Protein AF-A0A3L7VX33-F1 (afdb_monomer_lite)

Radius of gyration: 17.56 Å; chains: 1; bounding box: 40×46×47 Å

Secondary structure (DSSP, 8-state):
-TTTTTBTTSSSSB-HHHHHHHHH--GGGGS-HHHHHHHHHHHHTSBSSTTSTTPPBHHHHHTTT--TTS-TTTSHHHHTTS-PPPP-PPPHHHHHHHHHHHHHH-TT-EEEESS-----HHHHHHHTT--SSEEEE-BTTB--B----S---HHHHHHHHHS---SSS-S-EEEGGG--HHHHHHHHT-TTS---EEE---PPPPP-

Sequence (208 aa):
MSCVACHRDGFGPRNQYGTAINLLLTGNDRDDAARKREAGRRVSDIPANPSLLESPTFGDLIQQDFLPALDLTSDLPAFRKLPVKPSEQITVERAGELVQQVQEESRFGILQLSQTYEMNQEAAAALAQFRGEMLILGGPGSSVLLPAIKTLSVEQAKEIILVNRLFFLEGTVLPLSVITEEVAAVFAENPALGGWSLGASVRSPTRP

Structure (mmCIF, N/CA/C/O backbone):
data_AF-A0A3L7VX33-F1
#
_entry.id   AF-A0A3L7VX33-F1
#
loop_
_atom_site.group_PDB
_atom_site.id
_atom_site.type_symbol
_atom_site.label_atom_id
_atom_site.label_alt_id
_atom_site.label_comp_id
_atom_site.label_asym_id
_atom_site.label_entity_id
_atom_site.label_seq_id
_atom_site.pdbx_PDB_ins_code
_atom_site.Cartn_x
_atom_site.Cartn_y
_atom_site.Cartn_z
_atom_site.occupancy
_atom_site.B_iso_or_equiv
_atom_site.auth_seq_id
_atom_site.auth_comp_id
_atom_site.auth_asym_id
_atom_site.auth_atom_id
_atom_site.pdbx_PDB_model_num
ATOM 1 N N . MET A 1 1 ? 7.407 -12.293 -21.674 1.00 49.22 1 MET A N 1
ATOM 2 C CA . MET A 1 1 ? 7.867 -11.110 -20.906 1.00 49.22 1 MET A CA 1
ATOM 3 C C . MET A 1 1 ? 7.519 -11.155 -19.406 1.00 49.22 1 MET A C 1
ATOM 5 O O . MET A 1 1 ? 7.860 -10.218 -18.704 1.00 49.22 1 MET A O 1
ATOM 9 N N . SER A 1 2 ? 6.887 -12.204 -18.858 1.00 60.62 2 SER A N 1
ATOM 10 C CA . SER A 1 2 ? 6.273 -12.140 -17.513 1.00 60.62 2 SER A CA 1
ATOM 11 C C . SER A 1 2 ? 7.229 -12.032 -16.316 1.00 60.62 2 SER A C 1
ATOM 13 O O . SER A 1 2 ? 6.814 -11.521 -15.281 1.00 60.62 2 SER A O 1
ATOM 15 N N . CYS A 1 3 ? 8.477 -12.503 -16.412 1.00 70.69 3 CYS A N 1
ATOM 16 C CA . CYS A 1 3 ? 9.363 -12.550 -15.243 1.00 70.69 3 CYS A CA 1
ATOM 17 C C . CYS A 1 3 ? 10.275 -11.317 -15.097 1.00 70.69 3 CYS A C 1
ATOM 19 O O . CYS A 1 3 ? 10.534 -10.904 -13.970 1.00 70.69 3 CYS A O 1
ATOM 21 N N . VAL A 1 4 ? 10.691 -10.672 -16.197 1.00 76.31 4 VAL A N 1
ATOM 22 C CA . VAL A 1 4 ? 11.574 -9.478 -16.167 1.00 76.31 4 VAL A CA 1
ATOM 23 C C . VAL A 1 4 ? 10.929 -8.247 -15.520 1.00 76.31 4 VAL A C 1
ATOM 25 O O . VAL A 1 4 ? 11.630 -7.362 -15.059 1.00 76.31 4 VAL A O 1
ATOM 28 N N . ALA A 1 5 ? 9.597 -8.194 -15.417 1.00 75.25 5 ALA A N 1
ATOM 29 C CA . ALA A 1 5 ? 8.911 -7.140 -14.665 1.00 75.25 5 ALA A CA 1
ATOM 30 C C . ALA A 1 5 ? 9.074 -7.288 -13.137 1.00 75.25 5 ALA A C 1
ATOM 32 O O . ALA A 1 5 ? 8.953 -6.308 -12.408 1.00 75.25 5 ALA A O 1
ATOM 33 N N . CYS A 1 6 ? 9.348 -8.502 -12.643 1.00 79.31 6 CYS A N 1
ATOM 34 C CA . CYS A 1 6 ? 9.434 -8.822 -11.211 1.00 79.31 6 CYS A CA 1
ATOM 35 C C . CYS A 1 6 ? 10.836 -9.259 -10.752 1.00 79.31 6 CYS A C 1
ATOM 37 O O . CYS A 1 6 ? 11.091 -9.285 -9.551 1.00 79.31 6 CYS A O 1
ATOM 39 N N . HIS A 1 7 ? 11.724 -9.641 -11.672 1.00 80.06 7 HIS A N 1
ATOM 40 C CA . HIS A 1 7 ? 13.055 -10.196 -11.414 1.00 80.06 7 HIS A CA 1
ATOM 41 C C . HIS A 1 7 ? 14.095 -9.457 -12.256 1.00 80.06 7 HIS A C 1
ATOM 43 O O . HIS A 1 7 ? 13.841 -9.210 -13.434 1.00 80.06 7 HIS A O 1
ATOM 49 N N . ARG A 1 8 ? 15.264 -9.147 -11.677 1.00 68.75 8 ARG A N 1
ATOM 50 C CA . ARG A 1 8 ? 16.303 -8.338 -12.348 1.00 68.75 8 ARG A CA 1
ATOM 51 C C . ARG A 1 8 ? 16.806 -8.956 -13.661 1.00 68.75 8 ARG A C 1
ATOM 53 O O . ARG A 1 8 ? 16.897 -8.250 -14.655 1.00 68.75 8 ARG A O 1
ATOM 60 N N . ASP A 1 9 ? 16.990 -10.276 -13.690 1.00 71.56 9 ASP A N 1
ATOM 61 C CA . ASP A 1 9 ? 17.600 -11.000 -14.821 1.00 71.56 9 ASP A CA 1
ATOM 62 C C . ASP A 1 9 ? 16.656 -12.052 -15.437 1.00 71.56 9 ASP A C 1
ATOM 64 O O . ASP A 1 9 ? 17.067 -13.110 -15.912 1.00 71.56 9 ASP A O 1
ATOM 68 N N . GLY A 1 10 ? 15.341 -11.820 -15.359 1.00 69.38 10 GLY A N 1
ATOM 69 C CA . GLY A 1 10 ? 14.311 -12.765 -15.814 1.00 69.38 10 GLY A CA 1
ATOM 70 C C . GLY A 1 10 ? 14.099 -13.964 -14.879 1.00 69.38 10 GLY A C 1
ATOM 71 O O . GLY A 1 10 ? 12.956 -14.299 -14.593 1.00 69.38 10 GLY A O 1
ATOM 72 N N . PHE A 1 11 ? 15.156 -14.554 -14.322 1.00 69.69 11 PHE A N 1
ATOM 73 C CA . PHE A 1 11 ? 15.090 -15.503 -13.205 1.00 69.69 11 PHE A CA 1
ATOM 74 C C . PHE A 1 11 ? 16.198 -15.164 -12.203 1.00 69.69 11 PHE A C 1
ATOM 76 O O . PHE A 1 11 ? 17.375 -15.240 -12.530 1.00 69.69 11 PHE A O 1
ATOM 83 N N . GLY A 1 12 ? 15.832 -14.771 -10.982 1.00 75.94 12 GLY A N 1
ATOM 84 C CA . GLY A 1 12 ? 16.800 -14.273 -9.999 1.00 75.94 12 GLY A CA 1
ATOM 85 C C . GLY A 1 12 ? 16.133 -13.612 -8.789 1.00 75.94 12 GLY A C 1
ATOM 86 O O . GLY A 1 12 ? 14.941 -13.850 -8.555 1.00 75.94 12 GLY A O 1
ATOM 87 N N . PRO A 1 13 ? 16.845 -12.768 -8.019 1.00 78.00 13 PRO A N 1
ATOM 88 C CA . PRO A 1 13 ? 16.229 -11.975 -6.961 1.00 78.00 13 PRO A CA 1
ATOM 89 C C . PRO A 1 13 ? 15.141 -11.060 -7.538 1.00 78.00 13 PRO A C 1
ATOM 91 O O . PRO A 1 13 ? 15.224 -10.594 -8.681 1.00 78.00 13 PRO A O 1
ATOM 94 N N . ARG A 1 14 ? 14.094 -10.820 -6.745 1.00 80.19 14 ARG A N 1
ATOM 95 C CA . ARG A 1 14 ? 13.025 -9.907 -7.147 1.00 80.19 14 ARG A CA 1
ATOM 96 C C . ARG A 1 14 ? 13.477 -8.456 -7.047 1.00 80.19 14 ARG A C 1
ATOM 98 O O . ARG A 1 14 ? 14.258 -8.098 -6.170 1.00 80.19 14 ARG A O 1
ATOM 105 N N . ASN A 1 15 ? 12.973 -7.635 -7.959 1.00 82.19 15 ASN A N 1
ATOM 106 C CA . ASN A 1 15 ? 13.075 -6.182 -7.866 1.00 82.19 15 ASN A CA 1
ATOM 107 C C . ASN A 1 15 ? 12.044 -5.642 -6.846 1.00 82.19 15 ASN A C 1
ATOM 109 O O . ASN A 1 15 ? 11.316 -6.403 -6.198 1.00 82.19 15 ASN A O 1
ATOM 113 N N . GLN A 1 16 ? 11.975 -4.320 -6.703 1.00 77.50 16 GLN A N 1
ATOM 114 C CA . GLN A 1 16 ? 11.051 -3.654 -5.781 1.00 77.50 16 GLN A CA 1
ATOM 115 C C . GLN A 1 16 ? 9.579 -3.933 -6.140 1.00 77.50 16 GLN A C 1
ATOM 117 O O . GLN A 1 16 ? 8.812 -4.355 -5.276 1.00 77.50 16 GLN A O 1
ATOM 122 N N . TYR A 1 17 ? 9.211 -3.837 -7.422 1.00 83.94 17 TYR A N 1
ATOM 123 C CA . TYR A 1 17 ? 7.865 -4.153 -7.926 1.00 83.94 17 TYR A CA 1
ATOM 124 C C . TYR A 1 17 ? 7.433 -5.596 -7.616 1.00 83.94 17 TYR A C 1
ATOM 126 O O . TYR A 1 17 ? 6.385 -5.842 -7.023 1.00 83.94 17 TYR A O 1
ATOM 134 N N . GLY A 1 18 ? 8.273 -6.576 -7.949 1.00 84.56 18 GLY A N 1
ATOM 135 C CA . GLY A 1 18 ? 8.045 -7.991 -7.675 1.00 84.56 18 GLY A CA 1
ATOM 136 C C . GLY A 1 18 ? 7.997 -8.307 -6.180 1.00 84.56 18 GLY A C 1
ATOM 137 O O . GLY A 1 18 ? 7.329 -9.266 -5.784 1.00 84.56 18 GLY A O 1
ATOM 138 N N . THR A 1 19 ? 8.673 -7.514 -5.349 1.00 83.69 19 THR A N 1
ATOM 139 C CA . THR A 1 19 ? 8.575 -7.599 -3.887 1.00 83.69 19 THR A CA 1
ATOM 140 C C . THR A 1 19 ? 7.226 -7.065 -3.411 1.00 83.69 19 THR A C 1
ATOM 142 O O . THR A 1 19 ? 6.536 -7.778 -2.689 1.00 83.69 19 THR A O 1
ATOM 145 N N . ALA A 1 20 ? 6.785 -5.899 -3.893 1.00 81.69 20 ALA A N 1
ATOM 146 C CA . ALA A 1 20 ? 5.465 -5.344 -3.587 1.00 81.69 20 ALA A CA 1
ATOM 147 C C . ALA A 1 20 ? 4.317 -6.282 -4.017 1.00 81.69 20 ALA A C 1
ATOM 149 O O . ALA A 1 20 ? 3.383 -6.512 -3.251 1.00 81.69 20 ALA A O 1
ATOM 150 N N . ILE A 1 21 ? 4.428 -6.932 -5.182 1.00 85.31 21 ILE A N 1
ATOM 151 C CA . ILE A 1 21 ? 3.464 -7.948 -5.646 1.00 85.31 21 ILE A CA 1
ATOM 152 C C . ILE A 1 21 ? 3.346 -9.127 -4.660 1.00 85.31 21 ILE A C 1
ATOM 154 O O . ILE A 1 21 ? 2.245 -9.631 -4.446 1.00 85.31 21 ILE A O 1
ATOM 158 N N . ASN A 1 22 ? 4.444 -9.556 -4.026 1.00 83.75 22 ASN A N 1
ATOM 159 C CA . ASN A 1 22 ? 4.420 -10.636 -3.027 1.00 83.75 22 ASN A CA 1
ATOM 160 C C . ASN A 1 22 ? 3.757 -10.237 -1.699 1.00 83.75 22 ASN A C 1
ATOM 162 O O . ASN A 1 22 ? 3.446 -11.117 -0.902 1.00 83.75 22 ASN A O 1
ATOM 166 N N . LEU A 1 23 ? 3.551 -8.944 -1.438 1.00 78.94 23 LEU A N 1
ATOM 167 C CA . LEU A 1 23 ? 2.839 -8.483 -0.244 1.00 78.94 23 LEU A CA 1
ATOM 168 C C . LEU A 1 23 ? 1.319 -8.639 -0.408 1.00 78.94 23 LEU A C 1
ATOM 170 O O . LEU A 1 23 ? 0.616 -8.843 0.574 1.00 78.94 23 LEU A O 1
ATOM 174 N N . LEU A 1 24 ? 0.824 -8.593 -1.651 1.00 80.69 24 LEU A N 1
ATOM 175 C CA . LEU A 1 24 ? -0.601 -8.703 -1.991 1.00 80.69 24 LEU A CA 1
ATOM 176 C C . LEU A 1 24 ? -1.025 -10.124 -2.413 1.00 80.69 24 LEU A C 1
ATOM 178 O O . LEU A 1 24 ? -2.223 -10.433 -2.432 1.00 80.69 24 LEU A O 1
ATOM 182 N N . LEU A 1 25 ? -0.052 -10.972 -2.772 1.00 83.62 25 LEU A N 1
ATOM 183 C CA . LEU A 1 25 ? -0.242 -12.346 -3.240 1.00 83.62 25 LEU A CA 1
ATOM 184 C C . LEU A 1 25 ? 0.416 -13.359 -2.301 1.00 83.62 25 LEU A C 1
ATOM 186 O O . LEU A 1 25 ? 1.638 -13.403 -2.159 1.00 83.62 25 LEU A O 1
ATOM 190 N N . THR A 1 26 ? -0.395 -14.245 -1.736 1.00 78.69 26 THR A N 1
ATOM 191 C CA . THR A 1 26 ? 0.058 -15.415 -0.982 1.00 78.69 26 THR A CA 1
ATOM 192 C C . THR A 1 26 ? 0.477 -16.559 -1.916 1.00 78.69 26 THR A C 1
ATOM 194 O O . THR A 1 26 ? 0.265 -16.530 -3.130 1.00 78.69 26 THR A O 1
ATOM 197 N N . GLY A 1 27 ? 1.035 -17.634 -1.347 1.00 78.12 27 GLY A N 1
ATOM 198 C CA . GLY A 1 27 ? 1.326 -18.861 -2.098 1.00 78.12 27 GLY A CA 1
ATOM 199 C C . GLY A 1 27 ? 0.090 -19.509 -2.741 1.00 78.12 27 GLY A C 1
ATOM 200 O O . GLY A 1 27 ? 0.231 -20.147 -3.782 1.00 78.12 27 GLY A O 1
ATOM 201 N N . ASN A 1 28 ? -1.102 -19.298 -2.172 1.00 79.88 28 ASN A N 1
ATOM 202 C CA . ASN A 1 28 ? -2.366 -19.841 -2.678 1.00 79.88 28 ASN A CA 1
ATOM 203 C C . ASN A 1 28 ? -2.912 -19.030 -3.867 1.00 79.88 28 ASN A C 1
ATOM 205 O O . ASN A 1 28 ? -3.601 -19.576 -4.724 1.00 79.88 28 ASN A O 1
ATOM 209 N N . ASP A 1 29 ? -2.540 -17.752 -3.980 1.00 84.50 29 ASP A N 1
ATOM 210 C CA . ASP A 1 29 ? -2.946 -16.869 -5.084 1.00 84.50 29 ASP A CA 1
ATOM 211 C C . ASP A 1 29 ? -2.144 -17.120 -6.377 1.00 84.50 29 ASP A C 1
ATOM 213 O O . ASP A 1 29 ? -2.307 -16.429 -7.389 1.00 84.50 29 ASP A O 1
ATOM 217 N N . ARG A 1 30 ? -1.265 -18.132 -6.370 1.00 79.38 30 ARG A N 1
ATOM 218 C CA . ARG A 1 30 ? -0.439 -18.522 -7.519 1.00 79.38 30 ARG A CA 1
ATOM 219 C C . ARG A 1 30 ? -1.237 -18.947 -8.740 1.00 79.38 30 ARG A C 1
ATOM 221 O O . ARG A 1 30 ? -0.695 -18.794 -9.831 1.00 79.38 30 ARG A O 1
ATOM 228 N N . ASP A 1 31 ? -2.487 -19.369 -8.590 1.00 86.56 31 ASP A N 1
ATOM 229 C CA . ASP A 1 31 ? -3.356 -19.742 -9.713 1.00 86.56 31 ASP A CA 1
ATOM 230 C C . ASP A 1 31 ? -4.574 -18.808 -9.876 1.00 86.56 31 ASP A C 1
ATOM 232 O O . ASP A 1 31 ? -5.214 -18.812 -10.928 1.00 86.56 31 ASP A O 1
ATOM 236 N N . ASP A 1 32 ? -4.842 -17.908 -8.916 1.00 89.94 32 ASP A N 1
ATOM 237 C CA . ASP A 1 32 ? -5.920 -16.914 -9.033 1.00 89.94 32 ASP A CA 1
ATOM 238 C C . ASP A 1 32 ? -5.507 -15.743 -9.950 1.00 89.94 32 ASP A C 1
ATOM 240 O O . ASP A 1 32 ? -4.881 -14.749 -9.562 1.00 89.94 32 ASP A O 1
ATOM 244 N N . ALA A 1 33 ? -5.896 -15.852 -11.221 1.00 89.50 33 ALA A N 1
ATOM 245 C CA . ALA A 1 33 ? -5.673 -14.823 -12.232 1.00 89.50 33 ALA A CA 1
ATOM 246 C C . ALA A 1 33 ? -6.432 -13.503 -11.977 1.00 89.50 33 ALA A C 1
ATOM 248 O O . ALA A 1 33 ? -6.109 -12.498 -12.615 1.00 89.50 33 ALA A O 1
ATOM 249 N N . ALA A 1 34 ? -7.447 -13.470 -11.107 1.00 88.75 34 ALA A N 1
ATOM 250 C CA . ALA A 1 34 ? -8.124 -12.237 -10.701 1.00 88.75 34 ALA A CA 1
ATOM 251 C C . ALA A 1 34 ? -7.346 -11.529 -9.582 1.00 88.75 34 ALA A C 1
ATOM 253 O O . ALA A 1 34 ? -7.032 -10.348 -9.740 1.00 88.75 34 ALA A O 1
ATOM 254 N N . ARG A 1 35 ? -6.934 -12.246 -8.526 1.00 87.31 35 ARG A N 1
ATOM 255 C CA . ARG A 1 35 ? -6.088 -11.696 -7.448 1.00 87.31 35 ARG A CA 1
ATOM 256 C C . ARG A 1 35 ? -4.761 -11.164 -8.001 1.00 87.31 35 ARG A C 1
ATOM 258 O O . ARG A 1 35 ? -4.360 -10.059 -7.649 1.00 87.31 35 ARG A O 1
ATOM 265 N N . LYS A 1 36 ? -4.123 -11.862 -8.952 1.00 88.50 36 LYS A N 1
ATOM 266 C CA . LYS A 1 36 ? -2.922 -11.356 -9.656 1.00 88.50 36 LYS A CA 1
ATOM 267 C C . LYS A 1 36 ? -3.144 -10.021 -10.372 1.00 88.50 36 LYS A C 1
ATOM 269 O O . LYS A 1 36 ? -2.279 -9.152 -10.309 1.00 88.50 36 LYS A O 1
ATOM 274 N N . ARG A 1 37 ? -4.278 -9.854 -11.066 1.00 89.25 37 ARG A N 1
ATOM 275 C CA . ARG A 1 37 ? -4.619 -8.599 -11.764 1.00 89.25 37 ARG A CA 1
ATOM 276 C C . ARG A 1 37 ? -4.926 -7.471 -10.782 1.00 89.25 37 ARG A C 1
ATOM 278 O O . ARG A 1 37 ? -4.540 -6.337 -11.042 1.00 89.25 37 ARG A O 1
ATOM 285 N N . GLU A 1 38 ? -5.571 -7.784 -9.661 1.00 87.44 38 GLU A N 1
ATOM 286 C CA . GLU A 1 38 ? -5.783 -6.835 -8.566 1.00 87.44 38 GLU A CA 1
ATOM 287 C C . GLU A 1 38 ? -4.452 -6.356 -7.976 1.00 87.44 38 GLU A C 1
ATOM 289 O O . GLU A 1 38 ? -4.213 -5.153 -7.904 1.00 87.44 38 GLU A O 1
ATOM 294 N N . ALA A 1 39 ? -3.561 -7.287 -7.623 1.00 88.12 39 ALA A N 1
ATOM 295 C CA . ALA A 1 39 ? -2.236 -6.967 -7.104 1.00 88.12 39 ALA A CA 1
ATOM 296 C C . ALA A 1 39 ? -1.415 -6.140 -8.105 1.00 88.12 39 ALA A C 1
ATOM 298 O O . ALA A 1 39 ? -0.790 -5.161 -7.715 1.00 88.12 39 ALA A O 1
ATOM 299 N N . GLY A 1 40 ? -1.468 -6.483 -9.398 1.00 89.38 40 GLY A N 1
ATOM 300 C CA . GLY A 1 40 ? -0.834 -5.707 -10.465 1.00 89.38 40 GLY A CA 1
ATOM 301 C C . GLY A 1 40 ? -1.312 -4.253 -10.515 1.00 89.38 40 GLY A C 1
ATOM 302 O O . GLY A 1 40 ? -0.473 -3.356 -10.550 1.00 89.38 40 GLY A O 1
ATOM 303 N N . ARG A 1 41 ? -2.635 -4.026 -10.456 1.00 89.81 41 ARG A N 1
ATOM 304 C CA .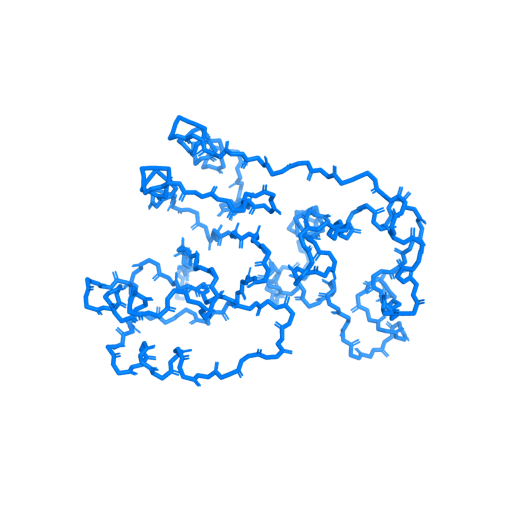 ARG A 1 41 ? -3.242 -2.680 -10.445 1.00 89.81 41 ARG A CA 1
ATOM 305 C C . ARG A 1 41 ? -2.857 -1.887 -9.194 1.00 89.81 41 ARG A C 1
ATOM 307 O O . ARG A 1 41 ? -2.525 -0.715 -9.274 1.00 89.81 41 ARG A O 1
ATOM 314 N N . ARG A 1 42 ? -2.847 -2.545 -8.037 1.00 86.19 42 ARG A N 1
ATOM 315 C CA . ARG A 1 42 ? -2.487 -1.916 -6.761 1.00 86.19 42 ARG A CA 1
ATOM 316 C C . ARG A 1 42 ? -1.023 -1.525 -6.695 1.00 86.19 42 ARG A C 1
ATOM 318 O O . ARG A 1 42 ? -0.712 -0.404 -6.314 1.00 86.19 42 ARG A O 1
ATOM 325 N N . VAL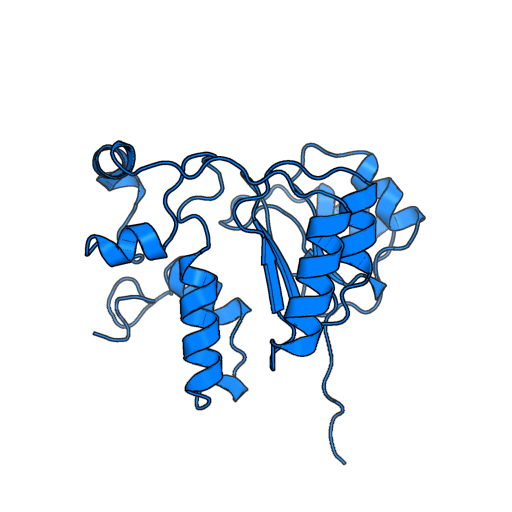 A 1 43 ? -0.123 -2.407 -7.127 1.00 87.19 43 VAL A N 1
ATOM 326 C CA . VAL A 1 43 ? 1.303 -2.070 -7.195 1.00 87.19 43 VAL A CA 1
ATOM 327 C C . VAL A 1 43 ? 1.571 -1.011 -8.263 1.00 87.19 43 VAL A C 1
ATOM 329 O O . VAL A 1 43 ? 2.466 -0.200 -8.052 1.00 87.19 43 VAL A O 1
ATOM 332 N N . SER A 1 44 ? 0.796 -0.929 -9.355 1.00 88.62 44 SER A N 1
ATOM 333 C CA . SER A 1 44 ? 0.963 0.178 -10.307 1.00 88.62 44 SER A CA 1
ATOM 334 C C . SER A 1 44 ? 0.675 1.559 -9.713 1.00 88.62 44 SER A C 1
ATOM 336 O O . SER A 1 44 ? 1.245 2.515 -10.214 1.00 88.62 44 SER A O 1
ATOM 338 N N . ASP A 1 45 ? -0.090 1.678 -8.626 1.00 86.50 45 ASP A N 1
ATOM 339 C CA . ASP A 1 45 ? -0.341 2.971 -7.968 1.00 86.50 45 ASP A CA 1
ATOM 340 C C . ASP A 1 45 ? 0.695 3.316 -6.875 1.00 86.50 45 ASP A C 1
ATOM 342 O O . ASP A 1 45 ? 0.654 4.406 -6.306 1.00 86.50 45 ASP A O 1
ATOM 346 N N . ILE A 1 46 ? 1.643 2.416 -6.572 1.00 83.38 46 ILE A N 1
ATOM 347 C CA . ILE A 1 46 ? 2.695 2.641 -5.564 1.00 83.38 46 ILE A CA 1
ATOM 348 C C . ILE A 1 46 ? 3.841 3.478 -6.172 1.00 83.38 46 ILE A C 1
ATOM 350 O O . ILE A 1 46 ? 4.315 3.132 -7.260 1.00 83.38 46 ILE A O 1
ATOM 354 N N . PRO A 1 47 ? 4.335 4.529 -5.479 1.00 81.38 47 PRO A N 1
ATOM 355 C CA . PRO A 1 47 ? 5.540 5.269 -5.862 1.00 81.38 47 PRO A CA 1
ATOM 356 C C . PRO A 1 47 ? 6.760 4.358 -6.058 1.00 81.38 47 PRO A C 1
ATOM 358 O O . PRO A 1 47 ? 7.075 3.525 -5.206 1.00 81.38 47 PRO A O 1
ATOM 361 N N . ALA A 1 48 ? 7.481 4.530 -7.165 1.00 81.06 48 ALA A N 1
ATOM 362 C CA . ALA A 1 48 ? 8.652 3.716 -7.491 1.00 81.06 48 ALA A CA 1
ATOM 363 C C . ALA A 1 48 ? 9.879 4.039 -6.614 1.00 81.06 48 ALA A C 1
ATOM 365 O O . ALA A 1 48 ? 10.798 3.230 -6.517 1.00 81.06 48 ALA A O 1
ATOM 366 N N . ASN A 1 49 ? 9.892 5.204 -5.963 1.00 77.44 49 ASN A N 1
ATOM 367 C CA . ASN A 1 49 ? 10.823 5.590 -4.908 1.00 77.44 49 ASN A CA 1
ATOM 368 C C . ASN A 1 49 ? 10.062 6.395 -3.834 1.00 77.44 49 ASN A C 1
ATOM 370 O O . ASN A 1 49 ? 9.975 7.619 -3.948 1.00 77.44 49 ASN A O 1
ATOM 374 N N . PRO A 1 50 ? 9.501 5.747 -2.797 1.00 70.44 50 PRO A N 1
ATOM 375 C CA . PRO A 1 50 ? 8.656 6.431 -1.821 1.00 7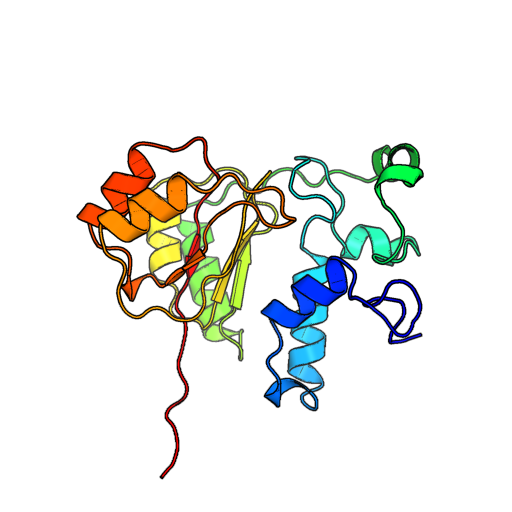0.44 50 PRO A CA 1
ATOM 376 C C . PRO A 1 50 ? 9.397 7.487 -0.995 1.00 70.44 50 PRO A C 1
ATOM 378 O O . PRO A 1 50 ? 8.750 8.398 -0.497 1.00 70.44 50 PRO A O 1
ATOM 381 N N . SER A 1 51 ? 10.730 7.448 -0.889 1.00 70.12 51 SER A N 1
ATOM 382 C CA . SER A 1 51 ? 11.514 8.491 -0.206 1.00 70.12 51 SER A CA 1
ATOM 383 C C . SER A 1 51 ? 11.549 9.829 -0.980 1.00 70.12 51 SER A C 1
ATOM 385 O O . SER A 1 51 ? 12.139 10.799 -0.506 1.00 70.12 51 SER A O 1
ATOM 387 N N . LEU A 1 52 ? 10.932 9.909 -2.169 1.00 71.44 52 LEU A N 1
ATOM 388 C CA . LEU A 1 52 ? 10.748 11.137 -2.947 1.00 71.44 52 LEU A CA 1
ATOM 389 C C . LEU A 1 52 ? 9.252 11.467 -3.086 1.00 71.44 52 LEU A C 1
ATOM 391 O O . LEU A 1 52 ? 8.504 10.720 -3.711 1.00 71.44 52 LEU A O 1
ATOM 395 N N . LEU A 1 53 ? 8.854 12.644 -2.590 1.00 70.31 53 LEU A N 1
ATOM 396 C CA . LEU A 1 53 ? 7.490 13.199 -2.678 1.00 70.31 53 LEU A CA 1
ATOM 397 C C . LEU A 1 53 ? 6.907 13.181 -4.104 1.00 70.31 53 LEU A C 1
ATOM 399 O O . LEU A 1 53 ? 5.717 12.961 -4.300 1.00 70.31 53 LEU A O 1
ATOM 403 N N . GLU A 1 54 ? 7.765 13.426 -5.094 1.00 76.25 54 GLU A N 1
ATOM 404 C CA . GLU A 1 54 ? 7.412 13.562 -6.512 1.00 76.25 54 GLU A CA 1
ATOM 405 C C . GLU A 1 54 ? 7.767 12.308 -7.333 1.00 76.25 54 GLU A C 1
ATOM 407 O O . GLU A 1 54 ? 7.990 12.382 -8.543 1.00 76.25 54 GLU A O 1
ATOM 412 N N . SER A 1 55 ? 7.893 11.144 -6.689 1.00 79.31 55 SER A N 1
ATOM 413 C CA . SER A 1 55 ? 8.228 9.910 -7.399 1.00 79.31 55 SER A CA 1
ATOM 414 C C . SER A 1 55 ? 7.086 9.452 -8.316 1.00 79.31 55 SER A C 1
ATOM 416 O O . SER A 1 55 ? 5.940 9.378 -7.867 1.00 79.31 55 SER A O 1
ATOM 418 N N . PRO A 1 56 ? 7.372 9.069 -9.578 1.00 84.69 56 PRO A N 1
ATOM 419 C CA . PRO A 1 56 ? 6.377 8.416 -10.418 1.00 84.69 56 PRO A CA 1
ATOM 420 C C . PRO A 1 56 ? 5.957 7.079 -9.809 1.00 84.69 56 PRO A C 1
ATOM 422 O O . PRO A 1 56 ? 6.765 6.372 -9.202 1.00 84.69 56 PRO A O 1
ATOM 425 N N . THR A 1 57 ? 4.705 6.688 -10.021 1.00 86.31 57 THR A N 1
ATOM 426 C CA . THR A 1 57 ? 4.254 5.348 -9.640 1.00 86.31 57 THR A CA 1
ATOM 427 C C . THR A 1 57 ? 4.844 4.285 -10.569 1.00 86.31 57 THR A C 1
ATOM 429 O O . THR A 1 57 ? 5.256 4.574 -11.697 1.00 86.31 57 THR A O 1
ATOM 432 N N . PHE A 1 58 ? 4.854 3.021 -10.141 1.00 86.25 58 PHE A N 1
ATOM 433 C CA . PHE A 1 58 ? 5.240 1.921 -11.031 1.00 86.25 58 PHE A CA 1
ATOM 434 C C . PHE A 1 58 ? 4.370 1.848 -12.299 1.00 86.25 58 PHE A C 1
ATOM 436 O O . PHE A 1 58 ? 4.853 1.417 -13.344 1.00 86.25 58 PHE A O 1
ATOM 443 N N . GLY A 1 59 ? 3.109 2.280 -12.233 1.00 88.38 59 GLY A N 1
ATOM 444 C CA . GLY A 1 59 ? 2.209 2.399 -13.377 1.00 88.38 59 GLY A CA 1
ATOM 445 C C . GLY A 1 59 ? 2.650 3.481 -14.353 1.00 88.38 59 GLY A C 1
ATOM 446 O O . GLY A 1 59 ? 2.717 3.213 -15.550 1.00 88.38 59 GLY A O 1
ATOM 447 N N . ASP A 1 60 ? 3.018 4.660 -13.847 1.00 87.31 60 ASP A N 1
ATOM 448 C CA . ASP A 1 60 ? 3.520 5.766 -14.673 1.00 87.31 60 ASP A CA 1
ATOM 449 C C . ASP A 1 60 ? 4.834 5.377 -15.389 1.00 87.31 60 ASP A C 1
ATOM 451 O O . ASP A 1 60 ? 5.052 5.779 -16.532 1.00 87.31 60 ASP A O 1
ATOM 455 N N . LEU A 1 61 ? 5.684 4.550 -14.759 1.00 85.94 61 LEU A N 1
ATOM 456 C CA . LEU A 1 61 ? 6.874 3.962 -15.394 1.00 85.94 61 LEU A CA 1
ATOM 457 C C . LEU A 1 61 ? 6.508 2.963 -16.506 1.00 85.94 61 LEU A C 1
ATOM 459 O O . LEU A 1 61 ? 6.992 3.088 -17.631 1.00 85.94 61 LEU A O 1
ATOM 463 N N . ILE A 1 62 ? 5.626 2.001 -16.212 1.00 86.31 62 ILE A N 1
ATOM 464 C CA . ILE A 1 62 ? 5.205 0.958 -17.165 1.00 86.31 62 ILE A CA 1
ATOM 465 C C . ILE A 1 62 ? 4.506 1.563 -18.393 1.00 86.31 62 ILE A C 1
ATOM 467 O O . ILE A 1 62 ? 4.716 1.085 -19.504 1.00 86.31 62 ILE A O 1
ATOM 471 N N . GLN A 1 63 ? 3.713 2.626 -18.222 1.00 88.12 63 GLN A N 1
ATOM 472 C CA . GLN A 1 63 ? 3.050 3.345 -19.324 1.00 88.12 63 GLN A CA 1
ATOM 473 C C . GLN A 1 63 ? 4.023 4.038 -20.292 1.00 88.12 63 GLN A C 1
ATOM 475 O O . GLN A 1 63 ? 3.611 4.456 -21.371 1.00 88.12 63 GLN A O 1
ATOM 480 N N . GLN A 1 64 ? 5.293 4.164 -19.913 1.00 85.31 64 GLN A N 1
ATOM 481 C CA . GLN A 1 64 ? 6.361 4.781 -20.700 1.00 85.31 64 GLN A CA 1
ATOM 482 C C . GLN A 1 64 ? 7.458 3.773 -21.071 1.00 85.31 64 GLN A C 1
ATOM 484 O O . GLN A 1 64 ? 8.603 4.154 -21.303 1.00 85.31 64 GLN A O 1
ATOM 489 N N . ASP A 1 65 ? 7.113 2.482 -21.080 1.00 85.62 65 ASP A N 1
ATOM 490 C CA . ASP A 1 65 ? 7.999 1.356 -21.389 1.00 85.62 65 ASP A CA 1
ATOM 491 C C . ASP A 1 65 ? 9.230 1.211 -20.461 1.00 85.62 65 ASP A C 1
ATOM 493 O O . ASP A 1 65 ? 10.128 0.405 -20.728 1.00 85.62 65 ASP A O 1
ATOM 497 N N . PHE A 1 66 ? 9.263 1.901 -19.311 1.00 84.00 66 PHE A N 1
ATOM 498 C CA . PHE A 1 66 ? 10.280 1.676 -18.280 1.00 84.00 66 PHE A CA 1
ATOM 499 C C . PHE A 1 66 ? 9.944 0.429 -17.455 1.00 84.00 66 PHE A C 1
ATOM 501 O O . PHE A 1 66 ? 8.906 0.341 -16.794 1.00 84.00 66 PHE A O 1
ATOM 508 N N . LEU A 1 67 ? 10.859 -0.543 -17.442 1.00 79.88 67 LEU A N 1
ATOM 509 C CA . LEU A 1 67 ? 10.717 -1.749 -16.628 1.00 79.88 67 LEU A CA 1
ATOM 510 C C . LEU A 1 67 ? 11.099 -1.473 -15.160 1.00 79.88 67 LEU A C 1
ATOM 512 O O . LEU A 1 67 ? 12.241 -1.084 -14.909 1.00 79.88 67 LEU A O 1
ATOM 516 N N . PRO A 1 68 ? 10.250 -1.814 -14.166 1.00 69.94 68 PRO A N 1
ATOM 517 C CA . PRO A 1 68 ? 10.566 -1.675 -12.733 1.00 69.94 68 PRO A CA 1
ATOM 518 C C . PRO A 1 68 ? 11.754 -2.511 -12.207 1.00 69.94 68 PRO A C 1
ATOM 520 O O . PRO A 1 68 ? 12.007 -2.556 -11.004 1.00 69.94 68 PRO A O 1
ATOM 523 N N . ALA A 1 69 ? 12.433 -3.261 -13.080 1.00 65.75 69 ALA A N 1
ATOM 524 C CA . ALA A 1 69 ? 13.641 -4.026 -12.776 1.00 65.75 69 ALA A CA 1
ATOM 525 C C . ALA A 1 69 ? 14.939 -3.238 -12.960 1.00 65.75 69 ALA A C 1
ATOM 527 O O . ALA A 1 69 ? 15.958 -3.656 -12.407 1.00 65.75 69 ALA A O 1
ATOM 528 N N . LEU A 1 70 ? 14.898 -2.149 -13.729 1.00 67.31 70 LEU A N 1
ATOM 529 C CA . LEU A 1 70 ? 16.056 -1.305 -13.995 1.00 67.31 70 LEU A CA 1
ATOM 530 C C . LEU A 1 70 ? 16.486 -0.566 -12.724 1.00 67.31 70 LEU A C 1
ATOM 532 O O . LEU A 1 70 ? 15.681 -0.314 -11.825 1.00 67.31 70 LEU A O 1
ATOM 536 N N . ASP A 1 71 ? 17.772 -0.230 -12.643 1.00 66.81 71 ASP A N 1
ATOM 537 C CA . ASP A 1 71 ? 18.291 0.570 -11.540 1.00 66.81 71 ASP A CA 1
ATOM 538 C C . ASP A 1 71 ? 17.880 2.036 -11.725 1.00 66.81 71 ASP A C 1
ATOM 540 O O . ASP A 1 71 ? 18.569 2.827 -12.372 1.00 66.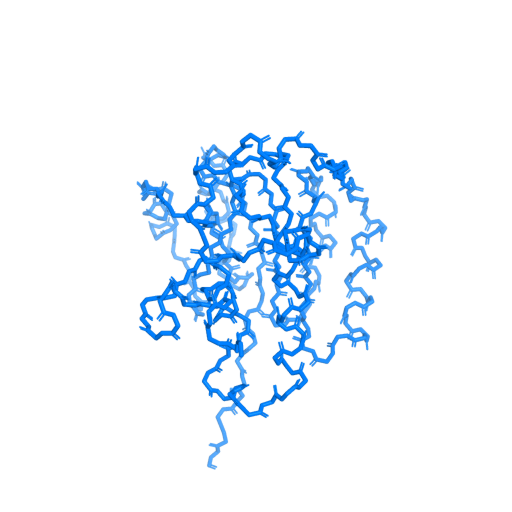81 71 ASP A O 1
ATOM 544 N N . LEU A 1 72 ? 16.733 2.384 -11.133 1.00 62.78 72 LEU A N 1
ATOM 545 C CA . LEU A 1 72 ? 16.113 3.708 -11.208 1.00 62.78 72 LEU A 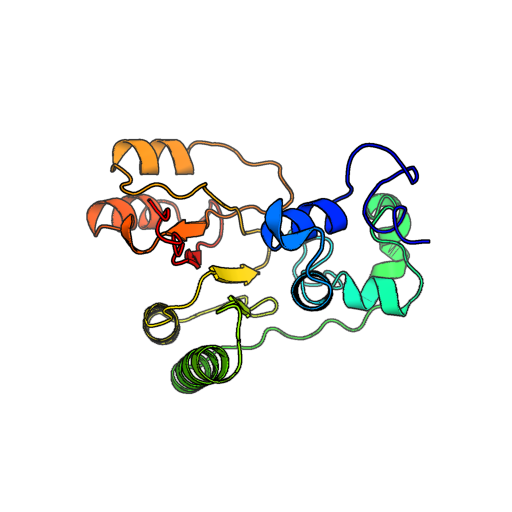CA 1
ATOM 546 C C . LEU A 1 72 ? 17.037 4.850 -10.748 1.00 62.78 72 LEU A C 1
ATOM 548 O O . LEU A 1 72 ? 16.748 6.006 -11.051 1.00 62.78 72 LEU A O 1
ATOM 552 N N . THR A 1 73 ? 18.143 4.562 -10.049 1.00 61.25 73 THR A N 1
ATOM 553 C CA . THR A 1 73 ? 19.141 5.579 -9.680 1.00 61.25 73 THR A CA 1
ATOM 554 C C . THR A 1 73 ? 19.911 6.123 -10.888 1.00 61.25 73 THR A C 1
ATOM 556 O O . THR A 1 73 ? 20.312 7.287 -10.876 1.00 61.25 73 THR A O 1
ATOM 559 N N . SER A 1 74 ? 20.062 5.324 -11.950 1.00 61.88 74 SER A N 1
ATOM 560 C CA . SER A 1 74 ? 20.773 5.707 -13.180 1.00 61.88 74 SER A CA 1
ATOM 561 C C . SER A 1 74 ? 19.946 6.656 -14.055 1.00 61.88 74 SER A C 1
ATOM 563 O O . SER A 1 74 ? 20.481 7.604 -14.630 1.00 61.88 74 SER A O 1
ATOM 565 N N . ASP A 1 75 ? 18.629 6.437 -14.104 1.00 62.53 75 ASP A N 1
ATOM 566 C CA . ASP A 1 75 ? 17.701 7.109 -15.025 1.00 62.53 75 ASP A CA 1
ATOM 567 C C . ASP A 1 75 ? 16.913 8.273 -14.387 1.00 62.53 75 ASP A C 1
ATOM 569 O O . ASP A 1 75 ? 16.023 8.852 -15.016 1.00 62.53 75 ASP A O 1
ATOM 573 N N . LEU A 1 76 ? 17.275 8.696 -13.165 1.00 61.72 76 LEU A N 1
ATOM 574 C CA . LEU A 1 76 ? 16.674 9.842 -12.454 1.00 61.72 76 LEU A CA 1
ATOM 575 C C . LEU A 1 76 ? 16.427 11.107 -13.315 1.00 61.72 76 LEU A C 1
ATOM 577 O O . LEU A 1 76 ? 15.395 11.753 -13.108 1.00 61.72 76 LEU A O 1
ATOM 581 N N . PRO A 1 77 ? 17.290 11.498 -14.281 1.00 64.06 77 PRO A N 1
ATOM 582 C CA . PRO A 1 77 ? 17.023 12.650 -15.148 1.00 64.06 77 PRO A CA 1
ATOM 583 C C . PRO A 1 77 ? 15.808 12.485 -16.076 1.00 64.06 77 PRO A C 1
ATOM 585 O O . PRO A 1 77 ? 15.196 13.490 -16.444 1.00 64.06 77 PRO A O 1
ATOM 588 N N . ALA A 1 78 ? 15.446 11.254 -16.455 1.00 64.75 78 ALA A N 1
ATOM 589 C CA . ALA A 1 78 ? 14.273 10.977 -17.284 1.00 64.75 78 ALA A CA 1
ATOM 590 C C . ALA A 1 78 ? 12.972 11.127 -16.477 1.00 64.75 78 ALA A C 1
ATOM 592 O O . ALA A 1 78 ? 12.019 11.751 -16.947 1.00 64.75 78 ALA A O 1
ATOM 593 N N . PHE A 1 79 ? 12.963 10.647 -15.229 1.00 63.06 79 PHE A N 1
ATOM 594 C CA . PHE A 1 79 ? 11.779 10.664 -14.360 1.00 63.06 79 PHE A CA 1
ATOM 595 C C . PHE A 1 79 ? 11.356 12.072 -13.905 1.00 63.06 79 PHE A C 1
ATOM 597 O O . PHE A 1 79 ? 10.190 12.290 -13.593 1.00 63.06 79 PHE A O 1
ATOM 604 N N . ARG A 1 80 ? 12.254 13.067 -13.948 1.00 63.34 80 ARG A N 1
ATOM 605 C CA . ARG A 1 80 ? 11.931 14.477 -13.629 1.00 63.34 80 ARG A CA 1
ATOM 606 C C . ARG A 1 80 ? 10.977 15.165 -14.613 1.00 63.34 80 ARG A C 1
ATOM 608 O O . ARG A 1 80 ? 10.596 16.307 -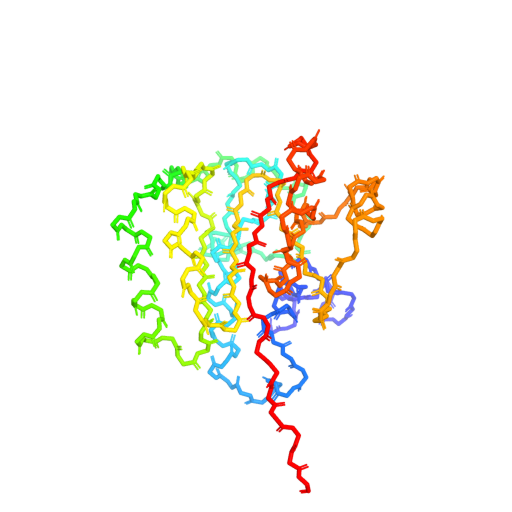14.378 1.00 63.34 80 ARG A O 1
ATOM 615 N N . LYS A 1 81 ? 10.633 14.527 -15.735 1.00 67.56 81 LYS A N 1
ATOM 616 C CA . LYS A 1 81 ? 9.683 15.068 -16.724 1.00 67.56 81 LYS A CA 1
ATOM 617 C C . LYS A 1 81 ? 8.255 14.562 -16.531 1.00 67.56 81 LYS A C 1
ATOM 619 O O . LYS A 1 81 ? 7.383 14.932 -17.314 1.00 67.56 81 LYS A O 1
ATOM 624 N N . LEU A 1 82 ? 8.026 13.689 -15.552 1.00 70.69 82 LEU A N 1
ATOM 625 C CA . LEU A 1 82 ? 6.734 13.041 -15.378 1.00 70.69 82 LEU A CA 1
ATOM 626 C C . LEU A 1 82 ? 5.786 13.961 -14.603 1.00 70.69 82 LEU A C 1
ATOM 628 O O . LEU A 1 82 ? 6.229 14.637 -13.674 1.00 70.69 82 LEU A O 1
ATOM 632 N N . PRO A 1 83 ? 4.499 14.035 -14.987 1.00 67.44 83 PRO A N 1
ATOM 633 C CA . PRO A 1 83 ? 3.542 14.889 -14.303 1.00 67.44 83 PRO A CA 1
ATOM 634 C C . PRO A 1 83 ? 3.331 14.386 -12.873 1.00 67.44 83 PRO A C 1
ATOM 636 O O . PRO A 1 83 ? 2.777 13.309 -12.652 1.00 67.44 83 PRO A O 1
ATOM 639 N N . VAL A 1 84 ? 3.774 15.185 -11.905 1.00 67.62 84 VAL A N 1
ATOM 640 C CA . VAL A 1 84 ? 3.565 14.928 -10.480 1.00 67.62 84 VAL A CA 1
ATOM 641 C C . VAL A 1 84 ? 2.073 15.051 -10.179 1.00 67.62 84 VAL A C 1
ATOM 643 O O . VAL A 1 84 ? 1.462 16.088 -10.449 1.00 67.62 84 VAL A O 1
ATOM 646 N N . LYS A 1 85 ? 1.475 13.996 -9.620 1.00 72.38 85 LYS A N 1
ATOM 647 C CA . LYS A 1 85 ? 0.107 14.058 -9.093 1.00 72.38 85 LYS A CA 1
ATOM 648 C C . LYS A 1 85 ? 0.156 14.797 -7.745 1.00 72.38 85 LYS A C 1
ATOM 650 O O . LYS A 1 85 ? 0.981 14.431 -6.907 1.00 72.38 85 LYS A O 1
ATOM 655 N N . PRO A 1 86 ? -0.651 15.853 -7.535 1.00 71.12 86 PRO A N 1
ATOM 656 C CA . PRO A 1 86 ? -0.683 16.554 -6.255 1.00 71.12 86 PRO A CA 1
ATOM 657 C C . PRO A 1 86 ? -1.221 15.631 -5.155 1.00 71.12 86 PRO A C 1
ATOM 659 O O . PRO A 1 86 ? -2.007 14.730 -5.437 1.00 71.12 86 PRO A O 1
ATOM 662 N N . SER A 1 87 ? -0.832 15.888 -3.903 1.00 74.75 87 SER A N 1
ATOM 663 C CA . SER A 1 87 ? -1.379 15.164 -2.749 1.00 74.75 87 SER A CA 1
ATOM 664 C C . SER A 1 87 ? -2.902 15.289 -2.706 1.00 74.75 87 SER A C 1
ATOM 666 O O . SER A 1 87 ? -3.432 16.402 -2.702 1.00 74.75 87 SER A O 1
ATOM 668 N N . GLU A 1 88 ? -3.605 14.167 -2.584 1.00 79.56 88 GLU A N 1
ATOM 669 C CA . GLU A 1 88 ? -5.035 14.151 -2.281 1.00 79.56 88 GLU A CA 1
ATOM 670 C C . GLU A 1 88 ? -5.207 14.340 -0.768 1.00 79.56 88 GLU A C 1
ATOM 672 O O . GLU A 1 88 ? -4.869 13.455 0.024 1.00 79.56 88 GLU A O 1
ATOM 677 N N . GLN A 1 89 ? -5.699 15.513 -0.355 1.00 82.75 89 GLN A N 1
ATOM 678 C CA . GLN A 1 89 ? -6.148 15.725 1.022 1.00 82.75 89 GLN A CA 1
ATOM 679 C C . GLN A 1 89 ? -7.417 14.907 1.258 1.00 82.75 89 GLN A C 1
ATOM 681 O O . GLN A 1 89 ? -8.443 15.141 0.621 1.00 82.75 89 GLN A O 1
ATOM 686 N N . ILE A 1 90 ? -7.353 13.958 2.191 1.00 87.56 90 ILE A N 1
ATOM 687 C CA . ILE A 1 90 ? -8.500 13.122 2.534 1.00 87.56 90 ILE A CA 1
ATOM 688 C C . ILE A 1 90 ? -9.350 13.798 3.619 1.00 87.56 90 ILE A C 1
ATOM 690 O O . ILE A 1 90 ? -8.886 14.048 4.733 1.00 87.56 90 ILE A O 1
ATOM 694 N N . THR A 1 91 ? -10.604 14.117 3.291 1.00 91.75 91 THR A N 1
ATOM 695 C CA . THR A 1 91 ? -11.584 14.600 4.277 1.00 91.75 91 THR A CA 1
ATOM 696 C C . THR A 1 91 ? -12.208 13.429 5.040 1.00 91.75 91 THR A C 1
ATOM 698 O O . THR A 1 91 ? -12.044 12.265 4.666 1.00 91.75 91 THR A O 1
ATOM 701 N N . VAL A 1 92 ? -12.942 13.722 6.116 1.00 91.12 92 VAL A N 1
ATOM 702 C CA . VAL A 1 92 ? -13.623 12.701 6.931 1.00 91.12 92 VAL A CA 1
ATOM 703 C C . VAL A 1 92 ? -14.700 11.983 6.116 1.00 91.12 92 VAL A C 1
ATOM 705 O O . VAL A 1 92 ? -14.806 10.758 6.153 1.00 91.12 92 VAL A O 1
ATOM 708 N N . GLU A 1 93 ? -15.454 12.745 5.324 1.00 94.88 93 GLU A N 1
ATOM 709 C CA . GLU A 1 93 ? -16.481 12.249 4.409 1.00 94.88 93 GLU A CA 1
ATOM 710 C C . GLU A 1 93 ? -15.844 11.347 3.352 1.00 94.88 93 GLU A C 1
ATOM 712 O O . GLU A 1 93 ? -16.272 10.208 3.174 1.00 94.88 93 GLU A O 1
ATOM 717 N N . ARG A 1 94 ? -14.755 11.813 2.721 1.00 94.00 94 ARG A N 1
ATOM 718 C CA . ARG A 1 94 ? -14.052 11.058 1.680 1.00 94.00 94 ARG A CA 1
ATOM 719 C C . ARG A 1 94 ? -13.435 9.764 2.213 1.00 94.00 94 ARG A C 1
ATOM 721 O O . ARG A 1 94 ? -13.479 8.739 1.536 1.00 94.00 94 ARG A O 1
ATOM 728 N N . ALA A 1 95 ? -12.902 9.782 3.435 1.00 89.81 95 ALA A N 1
ATOM 729 C CA . ALA A 1 95 ? -12.445 8.579 4.125 1.00 89.81 95 ALA A CA 1
ATOM 730 C C . ALA A 1 95 ? -13.592 7.583 4.364 1.00 89.81 95 ALA A C 1
ATOM 732 O O . ALA A 1 95 ? -13.423 6.392 4.101 1.00 89.81 95 ALA A O 1
ATOM 733 N N . GLY A 1 96 ? -14.760 8.060 4.810 1.00 92.12 96 GLY A N 1
ATOM 734 C CA . GLY A 1 96 ? -15.959 7.236 4.988 1.00 92.12 96 GLY A CA 1
ATOM 735 C C . GLY A 1 96 ? -16.453 6.606 3.682 1.00 92.12 96 GLY A C 1
ATOM 736 O O . GLY A 1 96 ? -16.669 5.395 3.634 1.00 92.12 96 GLY A O 1
ATOM 737 N N . GLU A 1 97 ? -16.549 7.397 2.608 1.00 94.81 97 GLU A N 1
ATOM 738 C CA . GLU A 1 97 ? -16.892 6.920 1.260 1.00 94.81 97 GLU A CA 1
ATOM 739 C C . GLU A 1 97 ? -15.949 5.808 0.791 1.00 94.81 97 GLU A C 1
ATOM 741 O O . GLU A 1 97 ? -16.404 4.771 0.317 1.00 94.81 97 GLU A O 1
ATOM 746 N N . LEU A 1 98 ? -14.634 5.999 0.941 1.00 92.12 98 LEU A N 1
ATOM 747 C CA . LEU A 1 98 ? -13.628 5.024 0.516 1.00 92.12 98 LEU A CA 1
ATOM 748 C C . LEU A 1 98 ? -13.700 3.726 1.333 1.00 92.12 98 LEU A C 1
ATOM 750 O O . LEU A 1 98 ? -13.547 2.641 0.769 1.00 92.12 98 LEU A O 1
ATOM 754 N N . VAL A 1 99 ? -13.969 3.811 2.640 1.00 90.25 99 VAL A N 1
ATOM 755 C CA . VAL A 1 99 ? -14.214 2.631 3.486 1.00 90.25 99 VAL A CA 1
ATOM 756 C C . VAL A 1 99 ? -15.440 1.863 3.000 1.00 90.25 99 VAL A C 1
ATOM 758 O O . VAL A 1 99 ? -15.333 0.655 2.775 1.00 90.25 99 VAL A O 1
ATOM 761 N N . GLN A 1 100 ? -16.566 2.552 2.797 1.00 94.19 100 GLN A N 1
ATOM 762 C CA . GLN A 1 100 ? -17.811 1.934 2.346 1.00 94.19 100 GLN A CA 1
ATOM 763 C C . GLN A 1 100 ? -17.655 1.318 0.949 1.00 94.19 100 GLN A C 1
ATOM 765 O O . GLN A 1 100 ? -17.923 0.130 0.772 1.00 94.19 100 GLN A O 1
ATOM 770 N N . GLN A 1 101 ? -17.132 2.079 -0.017 1.00 92.62 101 GLN A N 1
ATOM 771 C CA . GLN A 1 101 ? -16.918 1.619 -1.389 1.00 92.62 101 GLN A CA 1
ATOM 772 C C . GLN A 1 101 ? -16.040 0.361 -1.424 1.00 92.62 101 GLN A C 1
ATOM 774 O O . GLN A 1 101 ? -16.392 -0.625 -2.068 1.00 92.62 101 GLN A O 1
ATOM 779 N N . VAL A 1 102 ? -14.911 0.341 -0.705 1.00 88.06 102 VAL A N 1
ATOM 780 C CA . VAL A 1 102 ? -14.040 -0.845 -0.692 1.00 88.06 102 VAL A CA 1
ATOM 781 C C . VAL A 1 102 ? -14.708 -2.030 0.019 1.00 88.06 102 VAL A C 1
ATOM 783 O O . VAL A 1 102 ? -14.481 -3.166 -0.392 1.00 88.06 102 VAL A O 1
ATOM 786 N N . GLN A 1 103 ? -15.540 -1.811 1.040 1.00 88.06 103 GLN A N 1
ATOM 787 C CA . GLN A 1 103 ? -16.291 -2.894 1.692 1.00 88.06 103 GLN A CA 1
ATOM 788 C C . GLN A 1 103 ? -17.395 -3.488 0.805 1.00 88.06 103 GLN A C 1
ATOM 790 O O . GLN A 1 103 ? -17.646 -4.690 0.892 1.00 88.06 103 GLN A O 1
ATOM 795 N N . GLU A 1 104 ? -18.026 -2.681 -0.048 1.00 90.50 104 GLU A N 1
ATOM 796 C CA . GLU A 1 104 ? -19.077 -3.118 -0.975 1.00 90.50 104 GLU A CA 1
ATOM 797 C C . GLU A 1 104 ? -18.505 -3.745 -2.262 1.00 90.50 104 GLU A C 1
ATOM 799 O O . GLU A 1 104 ? -18.982 -4.788 -2.714 1.00 90.50 104 GLU A O 1
ATOM 804 N N . GLU A 1 105 ? -17.460 -3.147 -2.843 1.00 87.81 105 GLU A N 1
ATOM 805 C CA . GLU A 1 105 ? -16.933 -3.516 -4.165 1.00 87.81 105 GLU A CA 1
ATOM 806 C C . GLU A 1 105 ? -15.714 -4.454 -4.109 1.00 87.81 105 GLU A C 1
ATOM 808 O O . GLU A 1 105 ? -15.509 -5.283 -5.005 1.00 87.81 105 GLU A O 1
ATOM 813 N N . SER A 1 106 ? -14.863 -4.352 -3.079 1.00 83.81 106 SER A N 1
ATOM 814 C CA . SER A 1 106 ? -13.611 -5.112 -3.040 1.00 83.81 106 SER A CA 1
ATOM 815 C C . SER A 1 106 ? -13.818 -6.512 -2.473 1.00 83.81 106 SER A C 1
ATOM 817 O O . SER A 1 106 ? -13.719 -6.743 -1.269 1.00 83.81 106 SER A O 1
ATOM 819 N N . ARG A 1 107 ? -13.932 -7.496 -3.375 1.00 81.25 107 ARG A N 1
ATOM 820 C CA . ARG A 1 107 ? -13.862 -8.942 -3.061 1.00 81.25 107 ARG A CA 1
ATOM 821 C C . ARG A 1 107 ? -12.670 -9.332 -2.165 1.00 81.25 107 ARG A C 1
ATOM 823 O O . ARG A 1 107 ? -12.698 -10.387 -1.538 1.00 81.25 107 ARG A O 1
ATOM 830 N N . PHE A 1 108 ? -11.618 -8.518 -2.147 1.00 78.75 108 PHE A N 1
ATOM 831 C CA . PHE A 1 108 ? -10.377 -8.760 -1.416 1.00 78.75 108 PHE A CA 1
ATOM 832 C C . PHE A 1 108 ? -10.220 -7.881 -0.166 1.00 78.75 108 PHE A C 1
ATOM 834 O O . PHE A 1 108 ? -9.266 -8.069 0.577 1.00 78.75 108 PHE A O 1
ATOM 841 N N . GLY A 1 109 ? -11.116 -6.916 0.071 1.00 84.00 109 GLY A N 1
ATOM 842 C CA . GLY A 1 109 ? -11.043 -6.025 1.227 1.00 84.00 109 GLY A CA 1
ATOM 843 C C . GLY A 1 109 ? -9.703 -5.293 1.349 1.00 84.00 109 GLY A C 1
ATOM 844 O O . GLY A 1 109 ? -9.150 -5.228 2.443 1.00 84.00 109 GLY A O 1
ATOM 845 N N . ILE A 1 110 ? -9.159 -4.759 0.252 1.00 82.00 110 ILE A N 1
ATOM 846 C CA . ILE A 1 110 ? -7.912 -3.977 0.293 1.00 82.00 110 ILE A CA 1
ATOM 847 C C . ILE A 1 110 ? -8.231 -2.503 0.026 1.00 82.00 110 ILE A C 1
ATOM 849 O O . ILE A 1 110 ? -8.720 -2.158 -1.054 1.00 82.00 110 ILE A O 1
ATOM 853 N N . LEU A 1 111 ? -7.921 -1.625 0.979 1.00 84.12 111 LEU A N 1
ATOM 854 C CA . LEU A 1 111 ? -7.992 -0.168 0.816 1.00 84.12 111 LEU A CA 1
ATOM 855 C C . LEU A 1 111 ? -6.565 0.368 0.676 1.00 84.12 111 LEU A C 1
ATOM 857 O O . LEU A 1 111 ? -5.678 -0.032 1.428 1.00 84.12 111 LEU A O 1
ATOM 861 N N . GLN A 1 112 ? -6.326 1.226 -0.314 1.00 86.44 112 GLN A N 1
ATOM 862 C CA . GLN A 1 112 ? -4.998 1.762 -0.608 1.00 86.44 112 GLN A CA 1
ATOM 863 C C . GLN A 1 112 ? -5.074 3.264 -0.878 1.00 86.44 112 GLN A C 1
ATOM 865 O O . GLN A 1 112 ? -5.820 3.684 -1.758 1.00 86.44 112 GLN A O 1
ATOM 870 N N . LEU A 1 113 ? -4.281 4.043 -0.143 1.00 84.31 113 LEU A N 1
ATOM 871 C CA . LEU A 1 113 ? -4.137 5.493 -0.285 1.00 84.31 113 LEU A CA 1
ATOM 872 C C . LEU A 1 113 ? -2.670 5.807 -0.583 1.00 84.31 113 LEU A C 1
ATOM 874 O O . LEU A 1 113 ? -1.865 5.933 0.334 1.00 84.31 113 LEU A O 1
ATOM 878 N N . SER A 1 114 ? -2.299 5.865 -1.863 1.00 77.50 114 SER A N 1
ATOM 879 C CA . SER A 1 114 ? -0.897 6.028 -2.297 1.00 77.50 114 SER A CA 1
ATOM 880 C C . SER A 1 114 ? -0.475 7.471 -2.591 1.00 77.50 114 SER A C 1
ATOM 882 O O . SER A 1 114 ? 0.668 7.694 -2.974 1.00 77.50 114 SER A O 1
ATOM 884 N N . GLN A 1 115 ? -1.396 8.432 -2.467 1.00 75.38 115 GLN A N 1
ATOM 885 C CA . GLN A 1 115 ? -1.192 9.851 -2.805 1.00 75.38 115 GLN A CA 1
ATOM 886 C C . GLN A 1 115 ? -1.688 10.783 -1.682 1.00 75.38 115 GLN A C 1
ATOM 888 O O . GLN A 1 115 ? -1.942 11.962 -1.908 1.00 75.38 115 GLN A O 1
ATOM 893 N N . THR A 1 116 ? -1.841 10.255 -0.465 1.00 76.31 116 THR A N 1
ATOM 894 C CA . THR A 1 116 ? -2.312 10.997 0.712 1.00 76.31 116 THR A CA 1
ATOM 895 C C . THR A 1 116 ? -1.144 11.185 1.670 1.00 76.31 116 THR A C 1
ATOM 897 O O . THR A 1 116 ? -0.802 10.277 2.426 1.00 76.31 116 THR A O 1
ATOM 900 N N . TYR A 1 117 ? -0.501 12.352 1.611 1.00 70.00 117 TYR A N 1
ATOM 901 C CA . TYR A 1 117 ? 0.697 12.642 2.410 1.00 70.00 117 TYR A CA 1
ATOM 902 C C . TYR A 1 117 ? 0.373 13.244 3.782 1.00 70.00 117 TYR A C 1
ATOM 904 O O . TYR A 1 117 ? 1.164 13.121 4.712 1.00 70.00 117 TYR A O 1
ATOM 912 N N . GLU A 1 118 ? -0.806 13.851 3.917 1.00 73.75 118 GLU A N 1
ATOM 913 C CA . GLU A 1 118 ? -1.322 14.424 5.157 1.00 73.75 118 GLU A CA 1
ATOM 914 C C . GLU A 1 118 ? -2.717 13.865 5.445 1.00 73.75 118 GLU A C 1
ATOM 916 O O . GLU A 1 118 ? -3.544 13.705 4.545 1.00 73.75 118 GLU A O 1
ATOM 921 N N . MET A 1 119 ? -2.985 13.571 6.716 1.00 81.81 119 MET A N 1
ATOM 922 C CA . MET A 1 119 ? -4.256 13.029 7.184 1.00 81.81 119 MET A CA 1
ATOM 923 C C . MET A 1 119 ? -4.546 13.589 8.573 1.00 81.81 119 MET A C 1
ATOM 925 O O . MET A 1 119 ? -3.714 13.482 9.474 1.00 81.81 119 MET A O 1
ATOM 929 N N . ASN A 1 120 ? -5.719 14.196 8.754 1.00 84.19 120 ASN A N 1
ATOM 930 C CA . ASN A 1 120 ? -6.144 14.661 10.072 1.00 84.19 120 ASN A CA 1
ATOM 931 C C . ASN A 1 120 ? -6.668 13.488 10.930 1.00 84.19 120 ASN A C 1
ATOM 933 O O . ASN A 1 120 ? -6.969 12.401 10.428 1.00 84.19 120 ASN A O 1
ATOM 937 N N . GLN A 1 121 ? -6.778 13.708 12.241 1.00 79.31 121 GLN A N 1
ATOM 938 C CA . GLN A 1 121 ? -7.178 12.670 13.197 1.00 79.31 121 GLN A CA 1
ATOM 939 C C . GLN A 1 121 ? -8.586 12.106 12.925 1.00 79.31 121 GLN A C 1
ATOM 941 O O . GLN A 1 121 ? -8.831 10.922 13.148 1.00 79.31 121 GLN A O 1
ATOM 946 N N . GLU A 1 122 ? -9.503 12.933 12.426 1.00 81.25 122 GLU A N 1
ATOM 947 C CA . GLU A 1 122 ? -10.897 12.560 12.168 1.00 81.25 122 GLU A CA 1
ATOM 948 C C . GLU A 1 122 ? -11.014 11.647 10.935 1.00 81.25 122 GLU A C 1
ATOM 950 O O . GLU A 1 122 ? -11.685 10.615 10.983 1.00 81.25 122 GLU A O 1
ATOM 955 N N . ALA A 1 123 ? -10.282 11.953 9.860 1.00 84.00 123 ALA A N 1
ATOM 956 C CA . ALA A 1 123 ? -10.187 11.109 8.672 1.00 84.00 123 ALA A CA 1
ATOM 957 C C . ALA A 1 123 ? -9.463 9.785 8.977 1.00 84.00 123 ALA A C 1
ATOM 959 O O . ALA A 1 123 ? -9.901 8.726 8.526 1.00 84.00 123 ALA A O 1
ATOM 960 N N . ALA A 1 124 ? -8.419 9.809 9.814 1.00 82.00 124 ALA A N 1
ATOM 961 C CA . ALA A 1 124 ? -7.772 8.591 10.304 1.00 82.00 124 ALA A CA 1
ATOM 962 C C . ALA A 1 124 ? -8.742 7.708 11.117 1.00 82.00 124 ALA A C 1
ATOM 964 O O . ALA A 1 124 ? -8.775 6.488 10.934 1.00 82.00 124 ALA A O 1
ATOM 965 N N . ALA A 1 125 ? -9.579 8.312 11.968 1.00 78.56 125 ALA A N 1
ATOM 966 C CA . ALA A 1 125 ? -10.611 7.603 12.724 1.00 78.56 125 ALA A CA 1
ATOM 967 C C . ALA A 1 125 ? -11.716 7.019 11.822 1.00 78.56 125 ALA A C 1
ATOM 969 O O . ALA A 1 125 ? -12.205 5.921 12.095 1.00 78.56 125 ALA A O 1
ATOM 970 N N . ALA A 1 126 ? -12.077 7.700 10.728 1.00 84.31 126 ALA A N 1
ATOM 971 C CA . ALA A 1 126 ? -12.977 7.160 9.709 1.00 84.31 126 ALA A CA 1
ATOM 972 C C . ALA A 1 126 ? -12.359 5.940 8.996 1.00 84.31 126 ALA A C 1
ATOM 974 O O . ALA A 1 126 ? -12.988 4.882 8.945 1.00 84.31 126 ALA A O 1
ATOM 975 N N . LEU A 1 127 ? -11.099 6.023 8.548 1.00 83.94 127 LEU A N 1
ATOM 976 C CA . LEU A 1 127 ? -10.392 4.885 7.938 1.00 83.94 127 LEU A CA 1
ATOM 977 C C . LEU A 1 127 ? -10.221 3.694 8.895 1.00 83.94 127 LEU A C 1
ATOM 979 O O . LEU A 1 127 ? -10.290 2.547 8.457 1.00 83.94 127 LEU A O 1
ATOM 983 N N . ALA A 1 128 ? -10.058 3.925 10.201 1.00 83.50 128 ALA A N 1
ATOM 984 C CA . ALA A 1 128 ? -9.958 2.862 11.209 1.00 83.50 128 ALA A CA 1
ATOM 985 C C . ALA A 1 128 ? -11.250 2.023 11.371 1.00 83.50 128 ALA A C 1
ATOM 987 O O . ALA A 1 128 ? -11.241 0.960 12.008 1.00 83.50 128 ALA A O 1
ATOM 988 N N . GLN A 1 129 ? -12.368 2.458 10.777 1.00 83.19 129 GLN A N 1
ATOM 989 C CA . GLN A 1 129 ? -13.592 1.657 10.673 1.00 83.19 129 GLN A CA 1
ATOM 990 C C . GLN A 1 129 ? -13.489 0.559 9.607 1.00 83.19 129 GLN A C 1
ATOM 992 O O . GLN A 1 129 ? -14.282 -0.384 9.636 1.00 83.19 129 GLN A O 1
ATOM 997 N N . PHE A 1 130 ? -12.497 0.622 8.713 1.00 86.62 130 PHE A N 1
ATOM 998 C CA . PHE A 1 130 ? -12.265 -0.388 7.688 1.00 86.62 130 PHE A CA 1
ATOM 999 C C . PHE A 1 130 ? -12.099 -1.792 8.292 1.00 86.62 130 PHE A C 1
ATOM 1001 O O . PHE A 1 130 ? -11.356 -2.005 9.254 1.00 86.62 130 PHE A O 1
ATOM 1008 N N . ARG A 1 131 ? -12.820 -2.767 7.723 1.00 85.25 131 ARG A N 1
ATOM 1009 C CA . ARG A 1 131 ? -12.829 -4.182 8.160 1.00 85.25 131 ARG A CA 1
ATOM 1010 C C . ARG A 1 131 ? -12.298 -5.161 7.107 1.00 85.25 131 ARG A C 1
ATOM 1012 O O . ARG A 1 131 ? -12.550 -6.357 7.213 1.00 85.25 131 ARG A O 1
ATOM 1019 N N . GLY A 1 132 ? -11.613 -4.660 6.080 1.00 81.06 132 GLY A N 1
ATOM 1020 C CA . GLY A 1 132 ? -11.004 -5.497 5.049 1.00 81.06 132 GLY A CA 1
ATOM 1021 C C . GLY A 1 132 ? -9.721 -6.210 5.499 1.00 81.06 132 GLY A C 1
ATOM 1022 O O . GLY A 1 132 ? -9.270 -6.057 6.630 1.00 81.06 132 GLY A O 1
ATOM 1023 N N . GLU A 1 133 ? -9.136 -6.983 4.584 1.00 80.25 133 GLU A N 1
ATOM 1024 C CA . GLU A 1 133 ? -7.906 -7.769 4.745 1.00 80.25 133 GLU A CA 1
ATOM 1025 C C . GLU A 1 133 ? -6.639 -6.906 4.900 1.00 80.25 133 GLU A C 1
ATOM 1027 O O . GLU A 1 133 ? -5.659 -7.350 5.504 1.00 80.25 133 GLU A O 1
ATOM 1032 N N . MET A 1 134 ? -6.618 -5.694 4.326 1.00 77.00 134 MET A N 1
ATOM 1033 C CA . MET A 1 134 ? -5.418 -4.851 4.315 1.00 77.00 134 MET A CA 1
ATOM 1034 C C . MET A 1 134 ? -5.726 -3.365 4.074 1.00 77.00 134 MET A C 1
ATOM 1036 O O . MET A 1 134 ? -6.371 -3.012 3.089 1.00 77.00 134 MET A O 1
ATOM 1040 N N . LEU A 1 135 ? -5.199 -2.491 4.939 1.00 79.12 135 LEU A N 1
ATOM 1041 C CA . LEU A 1 135 ? -5.083 -1.053 4.680 1.00 79.12 135 LEU A CA 1
ATOM 1042 C C . LEU A 1 135 ? -3.632 -0.748 4.295 1.00 79.12 135 LEU A C 1
ATOM 1044 O O . LEU A 1 135 ? -2.711 -1.149 5.006 1.00 79.12 135 LEU A O 1
ATOM 1048 N N . ILE A 1 136 ? -3.440 -0.040 3.186 1.00 78.06 136 ILE A N 1
ATOM 1049 C CA . ILE A 1 136 ? -2.139 0.406 2.685 1.00 78.06 136 ILE A CA 1
ATOM 1050 C C . ILE A 1 136 ? -2.164 1.933 2.640 1.00 78.06 136 ILE A C 1
ATOM 1052 O O . ILE A 1 136 ? -2.895 2.506 1.835 1.00 78.06 136 ILE A O 1
ATOM 1056 N N . LEU A 1 137 ? -1.360 2.597 3.469 1.00 74.19 137 LEU A N 1
ATOM 1057 C CA . LEU A 1 137 ? -1.098 4.031 3.321 1.00 74.19 137 LEU A CA 1
ATOM 1058 C C . LEU A 1 137 ? 0.305 4.188 2.729 1.00 74.19 137 LEU A C 1
ATOM 1060 O O . LEU A 1 137 ? 1.267 3.644 3.268 1.00 74.19 137 LEU A O 1
ATOM 1064 N N . GLY A 1 138 ? 0.397 4.881 1.598 1.00 66.44 138 GLY A N 1
ATOM 1065 C CA . GLY A 1 138 ? 1.643 5.265 0.951 1.00 66.44 138 GLY A CA 1
ATOM 1066 C C . GLY A 1 138 ? 1.840 6.766 1.103 1.00 66.44 138 GLY A C 1
ATOM 1067 O O . GLY A 1 138 ? 1.218 7.542 0.381 1.00 66.44 138 GLY A O 1
ATOM 1068 N N . GLY A 1 139 ? 2.696 7.146 2.048 1.00 58.94 139 GLY A N 1
ATOM 1069 C CA . GLY A 1 139 ? 3.197 8.509 2.203 1.00 58.94 139 GLY A CA 1
ATOM 1070 C C . GLY A 1 139 ? 4.652 8.628 1.736 1.00 58.94 139 GLY A C 1
ATOM 1071 O O . GLY A 1 139 ? 5.287 7.610 1.431 1.00 58.94 139 GLY A O 1
ATOM 1072 N N . PRO A 1 140 ? 5.212 9.850 1.706 1.00 50.94 140 PRO A N 1
ATOM 1073 C CA . PRO A 1 140 ? 6.617 10.060 1.400 1.00 50.94 140 PRO A CA 1
ATOM 1074 C C . PRO A 1 140 ? 7.444 9.462 2.543 1.00 50.94 140 PRO A C 1
ATOM 1076 O O . PRO A 1 140 ? 7.346 9.897 3.688 1.00 50.94 140 PRO A O 1
ATOM 1079 N N . GLY A 1 141 ? 8.216 8.428 2.229 1.00 47.94 141 GLY A N 1
ATOM 1080 C CA . GLY A 1 141 ? 9.092 7.730 3.160 1.00 47.94 141 GLY A CA 1
ATOM 1081 C C . GLY A 1 141 ? 8.385 6.875 4.216 1.00 47.94 141 GLY A C 1
ATOM 1082 O O . GLY A 1 141 ? 8.675 7.018 5.403 1.00 47.94 141 GLY A O 1
ATOM 1083 N N . SER A 1 142 ? 7.395 6.030 3.858 1.00 46.41 142 SER A N 1
ATOM 1084 C CA . SER A 1 142 ? 6.891 4.976 4.781 1.00 46.41 142 SER A CA 1
ATOM 1085 C C . SER A 1 142 ? 5.903 3.931 4.226 1.00 46.41 142 SER A C 1
ATOM 1087 O O . SER A 1 142 ? 4.971 4.230 3.488 1.00 46.41 142 SER A O 1
ATOM 1089 N N . SER A 1 143 ? 6.099 2.675 4.645 1.00 41.41 143 SER A N 1
ATOM 1090 C CA . SER A 1 143 ? 5.142 1.546 4.804 1.00 41.41 143 SER A CA 1
ATOM 1091 C C . SER A 1 143 ? 5.945 0.306 5.279 1.00 41.41 143 SER A C 1
ATOM 1093 O O . SER A 1 143 ? 7.156 0.373 5.332 1.00 41.41 143 SER A O 1
ATOM 1095 N N . VAL A 1 144 ? 5.382 -0.817 5.726 1.00 39.50 144 VAL A N 1
ATOM 1096 C CA . VAL A 1 144 ? 6.131 -2.051 6.110 1.00 39.50 144 VAL A CA 1
ATOM 1097 C C . VAL A 1 144 ? 5.103 -3.040 6.583 1.00 39.50 144 VAL A C 1
ATOM 1099 O O . VAL A 1 144 ? 4.195 -2.630 7.279 1.00 39.50 144 VAL A O 1
ATOM 1102 N N . LEU A 1 145 ? 5.251 -4.334 6.336 1.00 40.59 145 LEU A N 1
ATOM 1103 C CA . LEU A 1 145 ? 4.286 -5.305 6.852 1.00 40.59 145 LEU A CA 1
ATOM 1104 C C . LEU A 1 145 ? 4.909 -6.161 7.948 1.00 40.59 145 LEU A C 1
ATOM 1106 O O . LEU A 1 145 ? 5.875 -6.882 7.701 1.00 40.59 145 LEU A O 1
ATOM 1110 N N . LEU A 1 146 ? 4.333 -6.105 9.152 1.00 40.00 146 LEU A N 1
ATOM 1111 C CA . LEU A 1 146 ? 4.599 -7.112 10.174 1.00 40.00 146 LEU A CA 1
ATOM 1112 C C . LEU A 1 146 ? 3.656 -8.312 9.985 1.00 40.00 146 LEU A C 1
ATOM 1114 O O . LEU A 1 146 ? 2.448 -8.126 9.811 1.00 40.00 146 LEU A O 1
ATOM 1118 N N . PRO A 1 147 ? 4.175 -9.556 10.014 1.00 39.28 147 PRO A N 1
ATOM 1119 C CA . PRO A 1 147 ? 3.340 -10.751 9.938 1.00 39.28 147 PRO A CA 1
ATOM 1120 C C . PRO A 1 147 ? 2.389 -10.793 11.137 1.00 39.28 147 PRO A C 1
ATOM 1122 O O . PRO A 1 147 ? 2.756 -10.325 12.208 1.00 39.28 147 PRO A O 1
ATOM 1125 N N . ALA A 1 148 ? 1.194 -11.370 10.954 1.00 49.16 148 ALA A N 1
ATOM 1126 C CA . ALA A 1 148 ? 0.021 -11.275 11.837 1.00 49.16 148 ALA A CA 1
ATOM 1127 C C . ALA A 1 148 ? 0.252 -11.599 13.335 1.00 49.16 148 ALA A C 1
ATOM 1129 O O . ALA A 1 148 ? -0.176 -12.648 13.843 1.00 49.16 148 ALA A O 1
ATOM 1130 N N . ILE A 1 149 ? 0.883 -10.654 14.033 1.00 57.19 149 ILE A N 1
ATOM 1131 C CA . ILE A 1 149 ? 1.011 -10.548 15.481 1.00 57.19 149 ILE A CA 1
ATOM 1132 C C . ILE A 1 149 ? -0.371 -10.309 16.081 1.00 57.19 149 ILE A C 1
ATOM 1134 O O . ILE A 1 149 ? -1.172 -9.536 15.563 1.00 57.19 149 ILE A O 1
ATOM 1138 N N . LYS A 1 150 ? -0.670 -11.044 17.155 1.00 63.75 150 LYS A N 1
ATOM 1139 C CA . LYS A 1 150 ? -1.956 -10.966 17.868 1.00 63.75 150 LYS A CA 1
ATOM 1140 C C . LYS A 1 150 ? -1.944 -9.944 19.002 1.00 63.75 150 LYS A C 1
ATOM 1142 O O . LYS A 1 150 ? -3.004 -9.534 19.449 1.00 63.75 150 LYS A O 1
ATOM 1147 N N . THR A 1 151 ? -0.751 -9.577 19.453 1.00 77.06 151 THR A N 1
ATOM 1148 C CA . THR A 1 151 ? -0.453 -8.634 20.530 1.00 77.06 151 THR A CA 1
ATOM 1149 C C . THR A 1 151 ? 0.888 -7.980 20.212 1.00 77.06 151 THR A C 1
ATOM 1151 O O . THR A 1 151 ? 1.743 -8.623 19.597 1.00 77.06 151 THR A O 1
ATOM 1154 N N . LEU A 1 152 ? 1.087 -6.748 20.666 1.00 81.88 152 LEU A N 1
ATOM 1155 C CA . LEU A 1 152 ? 2.372 -6.057 20.677 1.00 81.88 152 LEU A CA 1
ATOM 1156 C C . LEU A 1 152 ? 2.550 -5.492 22.088 1.00 81.88 152 LEU A C 1
ATOM 1158 O O . LEU A 1 152 ? 1.615 -4.891 22.610 1.00 81.88 152 LEU A O 1
ATOM 1162 N N . SER A 1 153 ? 3.693 -5.731 22.731 1.00 88.38 153 SER A N 1
ATOM 1163 C CA . SER A 1 153 ? 3.977 -5.115 24.035 1.00 88.38 153 SER A CA 1
ATOM 1164 C C . SER A 1 153 ? 4.575 -3.715 23.872 1.00 88.38 153 SER A C 1
ATOM 1166 O O . SER A 1 153 ? 5.115 -3.374 22.818 1.00 88.38 153 SER A O 1
ATOM 1168 N N . VAL A 1 154 ? 4.522 -2.915 24.938 1.00 88.94 154 VAL A N 1
ATOM 1169 C CA . VAL A 1 154 ? 5.152 -1.586 25.012 1.00 88.94 154 VAL A CA 1
ATOM 1170 C C . VAL A 1 154 ? 6.658 -1.672 24.732 1.00 88.94 154 VAL A C 1
ATOM 1172 O O . VAL A 1 154 ? 7.212 -0.841 24.019 1.00 88.94 154 VAL A O 1
ATOM 1175 N N . GLU A 1 155 ? 7.325 -2.708 25.235 1.00 86.69 155 GLU A N 1
ATOM 1176 C CA . GLU A 1 155 ? 8.750 -2.975 25.010 1.00 86.69 155 GLU A CA 1
ATOM 1177 C C . GLU A 1 155 ? 9.013 -3.326 23.544 1.00 86.69 155 GLU A C 1
ATOM 1179 O O . GLU A 1 155 ? 9.942 -2.799 22.943 1.00 86.69 155 GLU A O 1
ATOM 1184 N N . GLN A 1 156 ? 8.163 -4.153 22.930 1.00 79.94 156 GLN A N 1
ATOM 1185 C CA . GLN A 1 156 ? 8.282 -4.477 21.507 1.00 79.94 156 GLN A CA 1
ATOM 1186 C C . GLN A 1 156 ? 8.035 -3.252 20.618 1.00 79.94 156 GLN A C 1
ATOM 1188 O O . GLN A 1 156 ? 8.727 -3.089 19.617 1.00 79.94 156 GLN A O 1
ATOM 1193 N N . ALA A 1 157 ? 7.098 -2.370 20.981 1.00 80.50 157 ALA A N 1
ATOM 1194 C CA . ALA A 1 157 ? 6.904 -1.090 20.301 1.00 80.50 157 ALA A CA 1
ATOM 1195 C C . ALA A 1 157 ? 8.153 -0.191 20.420 1.00 80.50 157 ALA A C 1
ATOM 1197 O O . ALA A 1 157 ? 8.572 0.402 19.425 1.00 80.50 157 ALA A O 1
ATOM 1198 N N . LYS A 1 158 ? 8.802 -0.164 21.596 1.00 83.88 158 LYS A N 1
ATOM 1199 C CA . LYS A 1 158 ? 10.062 0.568 21.828 1.00 83.88 158 LYS A CA 1
ATOM 1200 C C . LYS A 1 158 ? 11.218 0.010 20.993 1.00 83.88 158 LYS A C 1
ATOM 1202 O O . LYS A 1 158 ? 11.933 0.779 20.364 1.00 83.88 158 LYS A O 1
ATOM 1207 N N . GLU A 1 159 ? 11.363 -1.308 20.895 1.00 78.69 159 GLU A N 1
ATOM 1208 C CA . GLU A 1 159 ? 12.349 -1.919 19.991 1.00 78.69 159 GLU A CA 1
ATOM 1209 C C . GLU A 1 159 ? 12.041 -1.598 18.513 1.00 78.69 159 GLU A C 1
ATOM 1211 O O . GLU A 1 159 ? 12.940 -1.252 17.751 1.00 78.69 159 GLU A O 1
ATOM 1216 N N . ILE A 1 160 ? 10.765 -1.629 18.100 1.00 73.94 160 ILE A N 1
ATOM 1217 C CA . ILE A 1 160 ? 10.328 -1.334 16.719 1.00 73.94 160 ILE A CA 1
ATOM 1218 C C . ILE A 1 160 ? 10.716 0.081 16.262 1.00 73.94 160 ILE A C 1
ATOM 1220 O O . ILE A 1 160 ? 11.053 0.231 15.081 1.00 73.94 160 ILE A O 1
ATOM 1224 N N . ILE A 1 161 ? 10.676 1.086 17.148 1.00 71.69 161 ILE A N 1
ATOM 1225 C CA . ILE A 1 161 ? 11.120 2.458 16.835 1.00 71.69 161 ILE A CA 1
ATOM 1226 C C . ILE A 1 161 ? 12.650 2.612 16.864 1.00 71.69 161 ILE A C 1
ATOM 1228 O O . ILE A 1 161 ? 13.184 3.448 16.146 1.00 71.69 161 ILE A O 1
ATOM 1232 N N . LEU A 1 162 ? 13.382 1.794 17.628 1.00 75.12 162 LEU A N 1
ATOM 1233 C CA . LEU A 1 162 ? 14.850 1.870 17.702 1.00 75.12 162 LEU A CA 1
ATOM 1234 C C . LEU A 1 162 ? 15.568 1.240 16.493 1.00 75.12 162 LEU A C 1
ATOM 1236 O O . LEU A 1 162 ? 16.746 1.521 16.260 1.00 75.12 162 LEU A O 1
ATOM 1240 N N . VAL A 1 163 ? 14.887 0.406 15.699 1.00 62.12 163 VAL A N 1
ATOM 1241 C CA . VAL A 1 163 ? 15.461 -0.173 14.473 1.00 62.12 163 VAL A CA 1
ATOM 1242 C C . VAL A 1 163 ? 15.596 0.895 13.385 1.00 62.12 163 VAL A C 1
ATOM 1244 O O . VAL A 1 163 ? 14.612 1.277 12.757 1.00 62.12 163 VAL A O 1
ATOM 1247 N N . ASN A 1 164 ? 16.834 1.300 13.093 1.00 54.19 164 ASN A N 1
ATOM 1248 C CA . ASN A 1 164 ? 17.177 2.109 11.922 1.00 54.19 164 ASN A CA 1
ATOM 1249 C C . ASN A 1 164 ? 16.850 1.339 10.622 1.00 54.19 164 ASN A C 1
ATOM 1251 O O . ASN A 1 164 ? 17.358 0.231 10.416 1.00 54.19 164 ASN A O 1
ATOM 1255 N N . ARG A 1 165 ? 15.991 1.893 9.752 1.00 57.78 165 ARG A N 1
ATOM 1256 C CA . ARG A 1 165 ? 15.461 1.206 8.557 1.00 57.78 165 ARG A CA 1
ATOM 1257 C C . ARG A 1 165 ? 16.030 1.810 7.277 1.00 57.78 165 ARG A C 1
ATOM 1259 O O . ARG A 1 165 ? 15.970 3.011 7.073 1.00 57.78 165 ARG A O 1
ATOM 1266 N N . LEU A 1 166 ? 16.544 0.944 6.403 1.00 40.41 166 LEU A N 1
ATOM 1267 C CA . LEU A 1 166 ? 17.176 1.298 5.121 1.00 40.41 166 LEU A CA 1
ATOM 1268 C C . LEU A 1 166 ? 16.446 0.671 3.918 1.00 40.41 166 LEU A C 1
ATOM 1270 O O . LEU A 1 166 ? 17.065 0.382 2.894 1.00 40.41 166 LEU A O 1
ATOM 1274 N N . PHE A 1 167 ? 15.152 0.364 4.051 1.00 37.56 167 PHE A N 1
ATOM 1275 C CA . PHE A 1 167 ? 14.431 -0.453 3.073 1.00 37.56 167 PHE A CA 1
ATOM 1276 C C . PHE A 1 167 ? 13.183 0.219 2.515 1.00 37.56 167 PHE A C 1
ATOM 1278 O O . PHE A 1 167 ? 12.537 1.017 3.173 1.00 37.56 167 PHE A O 1
ATOM 1285 N N . PHE A 1 168 ? 12.864 -0.197 1.287 1.00 41.72 168 PHE A N 1
ATOM 1286 C CA . PHE A 1 168 ? 11.927 0.368 0.307 1.00 41.72 168 PHE A CA 1
ATOM 1287 C C . PHE A 1 168 ? 10.505 0.708 0.782 1.00 41.72 168 PHE A C 1
ATOM 1289 O O . PHE A 1 168 ? 9.737 1.316 0.049 1.00 41.72 168 PHE A O 1
ATOM 1296 N N . LEU A 1 169 ? 10.140 0.282 1.980 1.00 43.66 169 LEU A N 1
ATOM 1297 C CA . LEU A 1 169 ? 8.934 0.676 2.674 1.00 43.66 169 LEU A CA 1
ATOM 1298 C C . LEU A 1 169 ? 9.443 1.038 4.093 1.00 43.66 169 LEU A C 1
ATOM 1300 O O . LEU A 1 169 ? 10.046 0.189 4.755 1.00 43.66 169 LEU A O 1
ATOM 1304 N N . GLU A 1 170 ? 9.248 2.281 4.554 1.00 43.72 170 GLU A N 1
ATOM 1305 C CA . GLU A 1 170 ? 9.889 2.831 5.775 1.00 43.72 170 GLU A CA 1
ATOM 1306 C C . GLU A 1 170 ? 8.951 3.046 7.008 1.00 43.72 170 GLU A C 1
ATOM 1308 O O . GLU A 1 170 ? 9.232 3.896 7.840 1.00 43.72 170 GLU A O 1
ATOM 1313 N N . GLY A 1 171 ? 7.816 2.345 7.178 1.00 49.06 171 GLY A N 1
ATOM 1314 C CA . GLY A 1 171 ? 6.812 2.697 8.217 1.00 49.06 171 GLY A CA 1
ATOM 1315 C C . GLY A 1 171 ? 5.847 1.585 8.642 1.00 49.06 171 GLY A C 1
ATOM 1316 O O . GLY A 1 171 ? 5.124 1.020 7.831 1.00 49.06 171 GLY A O 1
ATOM 1317 N N . THR A 1 172 ? 5.825 1.217 9.922 1.00 51.72 172 THR A N 1
ATOM 1318 C CA . THR A 1 172 ? 5.276 -0.089 10.335 1.00 51.72 172 THR A CA 1
ATOM 1319 C C . THR A 1 172 ? 3.745 -0.187 10.226 1.00 51.72 172 THR A C 1
ATOM 1321 O O . THR A 1 172 ? 3.026 0.427 11.010 1.00 51.72 172 THR A O 1
ATOM 1324 N N . VAL A 1 173 ? 3.246 -1.042 9.320 1.00 56.19 173 VAL A N 1
ATOM 1325 C CA . VAL A 1 173 ? 1.855 -1.527 9.317 1.00 56.19 173 VAL A CA 1
ATOM 1326 C C . VAL A 1 173 ? 1.705 -2.517 10.463 1.00 56.19 173 VAL A C 1
ATOM 1328 O O . VAL A 1 173 ? 2.290 -3.608 10.461 1.00 56.19 173 VAL A O 1
ATOM 1331 N N . LEU A 1 174 ? 0.893 -2.127 11.436 1.00 61.50 174 LEU A N 1
ATOM 1332 C CA . LEU A 1 174 ? 0.512 -2.944 12.579 1.00 61.50 174 LEU A CA 1
ATOM 1333 C C . LEU A 1 174 ? -0.961 -3.350 12.446 1.00 61.50 174 LEU A C 1
ATOM 1335 O O . LEU A 1 174 ? -1.780 -2.534 12.013 1.00 61.50 174 LEU A O 1
ATOM 1339 N N . PRO A 1 175 ? -1.334 -4.590 12.816 1.00 65.38 175 PRO A N 1
ATOM 1340 C CA . PRO A 1 175 ? -2.738 -4.934 12.981 1.00 65.38 175 PRO A CA 1
ATOM 1341 C C . PRO A 1 175 ? -3.407 -4.018 14.021 1.00 65.38 175 PRO A C 1
ATOM 1343 O O . PRO A 1 175 ? -2.889 -3.864 15.121 1.00 65.38 175 PRO A O 1
ATOM 1346 N N . LEU A 1 176 ? -4.592 -3.475 13.738 1.00 61.53 176 LEU A N 1
ATOM 1347 C CA . LEU A 1 176 ? -5.393 -2.686 14.689 1.00 61.53 176 LEU A CA 1
ATOM 1348 C C . LEU A 1 176 ? -5.590 -3.413 16.026 1.00 61.53 176 LEU A C 1
ATOM 1350 O O . LEU A 1 176 ? -5.575 -2.793 17.081 1.00 61.53 176 LEU A O 1
ATOM 1354 N N . SER A 1 177 ? -5.687 -4.744 15.990 1.00 71.69 177 SER A N 1
ATOM 1355 C CA . SER A 1 177 ? -5.780 -5.601 17.174 1.00 71.69 177 SER A CA 1
ATOM 1356 C C . SER A 1 177 ? -4.549 -5.589 18.090 1.00 71.69 177 SER A C 1
ATOM 1358 O O . SER A 1 177 ? -4.619 -6.181 19.162 1.00 71.69 177 SER A O 1
ATOM 1360 N N . VAL A 1 178 ? -3.420 -4.994 17.680 1.00 74.50 178 VAL A N 1
ATOM 1361 C CA . VAL A 1 178 ? -2.205 -4.874 18.511 1.00 74.50 178 VAL A CA 1
ATOM 1362 C C . VAL A 1 178 ? -1.888 -3.448 18.954 1.00 74.50 178 VAL A C 1
ATOM 1364 O O . VAL A 1 178 ? -0.922 -3.255 19.686 1.00 74.50 178 VAL A O 1
ATOM 1367 N N . ILE A 1 179 ? -2.685 -2.462 18.541 1.00 78.31 179 ILE A N 1
ATOM 1368 C CA . ILE A 1 179 ? -2.534 -1.070 18.968 1.00 78.31 179 ILE A CA 1
ATOM 1369 C C . ILE A 1 179 ? -3.413 -0.841 20.198 1.00 78.31 179 ILE A C 1
ATOM 1371 O O . ILE A 1 179 ? -4.598 -0.535 20.089 1.00 78.31 179 ILE A O 1
ATOM 1375 N N . THR A 1 180 ? -2.823 -1.029 21.377 1.00 86.31 180 THR A N 1
ATOM 1376 C CA . THR A 1 180 ? -3.393 -0.537 22.638 1.00 86.31 180 THR A CA 1
ATOM 1377 C C . THR A 1 180 ? -3.042 0.943 22.833 1.00 86.31 180 THR A C 1
ATOM 1379 O O . THR A 1 180 ? -2.234 1.500 22.086 1.00 86.31 180 THR A O 1
ATOM 1382 N N . GLU A 1 181 ? -3.631 1.591 23.839 1.00 83.38 181 GLU A N 1
ATOM 1383 C CA . GLU A 1 181 ? -3.345 2.993 24.173 1.00 83.38 181 GLU A CA 1
ATOM 1384 C C . GLU A 1 181 ? -1.861 3.203 24.527 1.00 83.38 181 GLU A C 1
ATOM 1386 O O . GLU A 1 181 ? -1.218 4.130 24.037 1.00 83.38 181 GLU A O 1
ATOM 1391 N N . GLU A 1 182 ? -1.278 2.279 25.292 1.00 86.31 182 GLU A N 1
ATOM 1392 C CA . GLU A 1 182 ? 0.126 2.317 25.709 1.00 86.31 182 GLU A CA 1
ATOM 1393 C C . GLU A 1 182 ? 1.081 2.082 24.530 1.00 86.31 182 GLU A C 1
ATOM 1395 O O . GLU A 1 182 ? 2.143 2.699 24.447 1.00 86.31 182 GLU A O 1
ATOM 1400 N N . VAL A 1 183 ? 0.697 1.212 23.591 1.00 81.81 183 VAL A N 1
ATOM 1401 C CA . VAL A 1 183 ? 1.438 0.984 22.343 1.00 81.81 183 VAL A CA 1
ATOM 1402 C C . VAL A 1 183 ? 1.383 2.225 21.447 1.00 81.81 183 VAL A C 1
ATOM 1404 O O . VAL A 1 183 ? 2.408 2.622 20.896 1.00 81.81 183 VAL A O 1
ATOM 1407 N N . ALA A 1 184 ? 0.218 2.868 21.326 1.00 77.12 184 ALA A N 1
ATOM 1408 C CA . ALA A 1 184 ? 0.067 4.108 20.568 1.00 77.12 184 ALA A CA 1
ATOM 1409 C C . ALA A 1 184 ? 0.906 5.254 21.162 1.00 77.12 184 ALA A C 1
ATOM 1411 O O . ALA A 1 184 ? 1.543 5.991 20.409 1.00 77.12 184 ALA A O 1
ATOM 1412 N N . ALA A 1 185 ? 0.972 5.363 22.494 1.00 82.50 185 ALA A N 1
ATOM 1413 C CA . ALA A 1 185 ? 1.793 6.358 23.183 1.00 82.50 185 ALA A CA 1
ATOM 1414 C C . ALA A 1 185 ? 3.289 6.232 22.835 1.00 82.50 185 ALA A C 1
ATOM 1416 O O . ALA A 1 185 ? 3.925 7.236 22.522 1.00 82.50 185 ALA A O 1
ATOM 1417 N N . VAL A 1 186 ? 3.836 5.008 22.785 1.00 81.44 186 VAL A N 1
ATOM 1418 C CA . VAL A 1 186 ? 5.239 4.770 22.382 1.00 81.44 186 VAL A CA 1
ATOM 1419 C C . VAL A 1 186 ? 5.537 5.283 20.970 1.00 81.44 186 VAL A C 1
ATOM 1421 O O . VAL A 1 186 ? 6.600 5.852 20.735 1.00 81.44 186 VAL A O 1
ATOM 1424 N N . PHE A 1 187 ? 4.615 5.099 20.021 1.00 75.56 187 PHE A N 1
ATOM 1425 C CA . PHE A 1 187 ? 4.798 5.609 18.659 1.00 75.56 187 PHE A CA 1
ATOM 1426 C C . PHE A 1 187 ? 4.623 7.134 18.578 1.00 75.56 187 PHE A C 1
ATOM 1428 O O . PHE A 1 187 ? 5.331 7.790 17.814 1.00 75.56 187 PHE A O 1
ATOM 1435 N N . ALA A 1 188 ? 3.742 7.714 19.400 1.00 76.75 188 ALA A N 1
ATOM 1436 C CA . ALA A 1 188 ? 3.535 9.161 19.478 1.00 76.75 188 ALA A CA 1
ATOM 1437 C C . ALA A 1 188 ? 4.751 9.927 20.038 1.00 76.75 188 ALA A C 1
ATOM 1439 O O . ALA A 1 188 ? 4.965 11.079 19.664 1.00 76.75 188 ALA A O 1
ATOM 1440 N N . GLU A 1 189 ? 5.578 9.295 20.880 1.00 80.44 189 GLU A N 1
ATOM 1441 C CA . GLU A 1 189 ? 6.836 9.873 21.382 1.00 80.44 189 GLU A CA 1
ATOM 1442 C C . GLU A 1 189 ? 7.909 10.055 20.287 1.00 80.44 189 GLU A C 1
ATOM 1444 O O . GLU A 1 189 ? 8.880 10.782 20.506 1.00 80.44 189 GLU A O 1
ATOM 1449 N N . ASN A 1 190 ? 7.768 9.421 19.112 1.00 69.81 190 ASN A N 1
ATOM 1450 C CA . ASN A 1 190 ? 8.808 9.417 18.077 1.00 69.81 190 ASN A CA 1
ATOM 1451 C C . ASN A 1 190 ? 8.260 9.551 16.632 1.00 69.81 190 ASN A C 1
ATOM 1453 O O . ASN A 1 190 ? 8.465 8.674 15.787 1.00 69.81 190 ASN A O 1
ATOM 1457 N N . PRO A 1 191 ? 7.587 10.674 16.299 1.00 60.75 191 PRO A N 1
ATOM 1458 C CA . PRO A 1 191 ? 6.883 10.854 15.023 1.00 60.75 191 PRO A CA 1
ATOM 1459 C C . PRO A 1 191 ? 7.802 10.947 13.790 1.00 60.75 191 PRO A C 1
ATOM 1461 O O . PRO A 1 191 ? 7.322 10.869 12.664 1.00 60.75 191 PRO A O 1
ATOM 1464 N N . ALA A 1 192 ? 9.115 11.113 13.976 1.00 53.69 192 ALA A N 1
ATOM 1465 C CA . ALA A 1 192 ? 10.085 11.268 12.889 1.00 53.69 192 ALA A CA 1
ATOM 1466 C C . ALA A 1 192 ? 10.573 9.937 12.271 1.00 53.69 192 ALA A C 1
ATOM 1468 O O . ALA A 1 192 ? 11.327 9.965 11.302 1.00 53.69 192 ALA A O 1
ATOM 1469 N N . LEU A 1 193 ? 10.178 8.781 12.819 1.00 54.78 193 LEU A N 1
ATOM 1470 C CA . LEU A 1 193 ? 10.691 7.450 12.438 1.00 54.78 193 LEU A CA 1
ATOM 1471 C C . LEU A 1 193 ? 9.790 6.678 11.452 1.00 54.78 193 LEU A C 1
ATOM 1473 O O . LEU A 1 193 ? 9.818 5.447 11.405 1.00 54.78 193 LEU A O 1
ATOM 1477 N N . GLY A 1 194 ? 9.013 7.415 10.654 1.00 45.94 194 GLY A N 1
ATOM 1478 C CA . GLY A 1 194 ? 8.150 6.899 9.590 1.00 45.94 194 GLY A CA 1
ATOM 1479 C C . GLY A 1 194 ? 6.668 7.177 9.843 1.00 45.94 194 GLY A C 1
ATOM 1480 O O . GLY A 1 194 ? 6.207 7.195 10.980 1.00 45.94 194 GLY A O 1
ATOM 1481 N N . GLY A 1 195 ? 5.903 7.386 8.773 1.00 45.50 195 GLY A N 1
ATOM 1482 C CA . GLY A 1 195 ? 4.444 7.419 8.806 1.00 45.50 195 GLY A CA 1
ATOM 1483 C C . GLY A 1 195 ? 3.859 6.029 9.079 1.00 45.50 195 GLY A C 1
ATOM 1484 O O . GLY A 1 195 ? 4.331 5.013 8.563 1.00 45.50 195 GLY A O 1
ATOM 1485 N N . TRP A 1 196 ? 2.817 5.975 9.907 1.00 49.25 196 TRP A N 1
ATOM 1486 C CA . TRP A 1 196 ? 2.227 4.724 10.394 1.00 49.25 196 TRP A CA 1
ATOM 1487 C C . TRP A 1 196 ? 0.891 4.433 9.708 1.00 49.25 196 TRP A C 1
ATOM 1489 O O . TRP A 1 196 ? 0.157 5.345 9.331 1.00 49.25 196 TRP A O 1
ATOM 1499 N N . SER A 1 197 ? 0.553 3.150 9.564 1.00 43.59 197 SER A N 1
ATOM 1500 C CA . SER A 1 197 ? -0.720 2.718 8.977 1.00 43.59 197 SER A CA 1
ATOM 1501 C C . SER A 1 197 ? -1.334 1.534 9.721 1.00 43.59 197 SER A C 1
ATOM 1503 O O . SER A 1 197 ? -0.644 0.628 10.189 1.00 43.59 197 SER A O 1
ATOM 1505 N N . LEU A 1 198 ? -2.660 1.569 9.854 1.00 42.66 198 LEU A N 1
ATOM 1506 C CA . LEU A 1 198 ? -3.443 0.688 10.721 1.00 42.66 198 LEU A CA 1
ATOM 1507 C C . LEU A 1 198 ? -4.199 -0.362 9.892 1.00 42.66 198 LEU A C 1
ATOM 1509 O O . LEU A 1 198 ? -5.277 -0.093 9.371 1.00 42.66 198 LEU A O 1
ATOM 1513 N N . GLY A 1 199 ? -3.634 -1.563 9.746 1.00 40.88 199 GLY A N 1
ATOM 1514 C CA . GLY A 1 199 ? -4.234 -2.655 8.960 1.00 40.88 199 GLY A CA 1
ATOM 1515 C C . GLY A 1 199 ? -5.068 -3.630 9.799 1.00 40.88 199 GLY A C 1
ATOM 1516 O O . GLY A 1 199 ? -4.964 -3.651 11.018 1.00 40.88 199 GLY A O 1
ATOM 1517 N N . ALA A 1 200 ? -5.856 -4.510 9.175 1.00 37.16 200 ALA A N 1
ATOM 1518 C CA . ALA A 1 200 ? -6.550 -5.601 9.871 1.00 37.16 200 ALA A CA 1
ATOM 1519 C C . ALA A 1 200 ? -6.299 -6.940 9.160 1.00 37.16 200 ALA A C 1
ATOM 1521 O O . ALA A 1 200 ? -6.869 -7.213 8.115 1.00 37.16 200 ALA A O 1
ATOM 1522 N N . SER A 1 201 ? -5.441 -7.802 9.719 1.00 35.59 201 SER A N 1
ATOM 1523 C CA . SER A 1 201 ? -5.118 -9.087 9.080 1.00 35.59 201 SER A CA 1
ATOM 1524 C C . SER A 1 201 ? -6.221 -10.125 9.319 1.00 35.59 201 SER A C 1
ATOM 1526 O O . SER A 1 201 ? -6.354 -10.671 10.419 1.00 35.59 201 SER A O 1
ATOM 1528 N N . VAL A 1 202 ? -6.995 -10.431 8.276 1.00 33.41 202 VAL A N 1
ATOM 1529 C CA . VAL A 1 202 ? -8.022 -11.483 8.308 1.00 33.41 202 VAL A CA 1
ATOM 1530 C C . VAL A 1 202 ? -7.359 -12.860 8.203 1.00 33.41 202 VAL A C 1
ATOM 1532 O O . VAL A 1 202 ? -6.785 -13.218 7.177 1.00 33.41 202 VAL A O 1
ATOM 1535 N N . ARG A 1 203 ? -7.463 -13.676 9.260 1.00 35.28 203 ARG A N 1
ATOM 1536 C CA . ARG A 1 203 ? -7.103 -15.102 9.197 1.00 35.28 203 ARG A CA 1
ATOM 1537 C C . ARG A 1 203 ? -8.301 -15.922 8.725 1.00 35.28 203 ARG A C 1
ATOM 1539 O O . ARG A 1 203 ? -9.308 -15.989 9.426 1.00 35.28 203 ARG A O 1
ATOM 1546 N N . SER A 1 204 ? -8.158 -16.623 7.603 1.00 34.16 204 SER A N 1
ATOM 1547 C CA . SER A 1 204 ? -9.093 -17.687 7.220 1.00 34.16 204 SER A CA 1
ATOM 1548 C C . SER A 1 204 ? -9.101 -18.801 8.278 1.00 34.16 204 SER A C 1
ATOM 1550 O O . SER A 1 204 ? -8.023 -19.215 8.719 1.00 34.16 204 SER A O 1
ATOM 1552 N N . PRO A 1 205 ? -10.272 -19.329 8.683 1.00 34.06 205 PRO A N 1
ATOM 1553 C CA . PRO A 1 205 ? -10.330 -20.478 9.577 1.00 34.06 205 PRO A CA 1
ATOM 1554 C C . PRO A 1 205 ? -9.771 -21.722 8.877 1.00 34.06 205 PRO A C 1
ATOM 1556 O O . PRO A 1 205 ? -10.171 -22.061 7.762 1.00 34.06 205 PRO A O 1
ATOM 1559 N N . THR A 1 206 ? -8.860 -22.426 9.545 1.00 40.88 206 THR A N 1
ATOM 1560 C CA . THR A 1 206 ? -8.417 -23.762 9.131 1.00 40.88 206 THR A CA 1
ATOM 1561 C C . THR A 1 206 ? -9.606 -24.719 9.183 1.00 40.88 206 THR A C 1
ATOM 1563 O O . THR A 1 206 ? -10.201 -24.887 10.249 1.00 40.88 206 THR A O 1
ATOM 1566 N N . ARG A 1 207 ? -9.958 -25.342 8.051 1.00 41.44 207 ARG A N 1
ATOM 1567 C CA . ARG A 1 207 ? -10.933 -26.442 8.044 1.00 41.44 207 ARG A CA 1
ATOM 1568 C C . ARG A 1 207 ? -10.376 -27.653 8.815 1.00 41.44 207 ARG A C 1
ATOM 1570 O O . ARG A 1 207 ? -9.161 -27.858 8.758 1.00 41.44 207 ARG A O 1
ATOM 1577 N N . PRO A 1 208 ? -11.241 -28.410 9.516 1.00 56.22 208 PRO A N 1
ATOM 1578 C CA . PRO A 1 208 ? -10.898 -29.726 10.053 1.00 56.22 208 PRO A CA 1
ATOM 1579 C C . PRO A 1 208 ? -10.698 -30.759 8.933 1.00 56.22 208 PRO A C 1
ATOM 1581 O O . PRO A 1 208 ? -11.268 -30.552 7.834 1.00 56.22 208 PRO A O 1
#

Foldseek 3Di:
DPQVLFALVSDHDGFPLVVQLPVQDDPVCPPVPPSSVVSVVQQQLAFLQLLDLQGHGVVQCVVVVHRSSDPVVVVVVVRVPGDGDAADAADLVNLLVQLVCCVVPPPQQEREAQRHQDYDPNSLVSNLVRDGQWYYYRHRAADDEDPDDQEADLVNLLVVQVDDDDDRHQEYADELNHDDPSSVVSCVVPVPRHDYDYIHHDDDDDDD

pLDDT: mean 73.0, std 15.74, range [33.41, 94.88]